Protein AF-A0A534APP3-F1 (afdb_monomer)

Solvent-accessible surface area (backbone atoms only — not comparable to full-atom values): 11699 Å² total; per-residue (Å²): 131,89,78,91,82,82,87,88,81,90,80,75,88,74,62,72,68,62,62,63,62,64,64,62,66,68,76,75,73,78,93,82,80,84,86,89,80,84,83,83,75,83,65,85,67,80,77,70,84,66,93,68,82,85,83,78,95,77,87,88,78,61,92,88,58,87,80,89,87,76,77,94,63,92,71,54,77,68,48,72,72,68,60,94,89,64,89,82,58,95,89,61,78,50,63,42,62,62,50,69,68,60,52,51,51,52,50,52,30,51,49,50,31,53,50,30,49,52,53,31,52,51,29,51,52,50,28,55,49,30,46,54,50,31,54,52,43,61,69,34,40,86,73,66,79,49,56,68,68,59,47,51,53,28,49,51,46,29,54,52,27,49,54,48,32,52,53,30,51,51,46,30,53,53,32,48,54,61,57,73,107

Radius of gyration: 41.34 Å; Cα contacts (8 Å, |Δi|>4): 77; chains: 1; bounding box: 71×77×104 Å

Sequence (181 aa):
MNLGRTPSAILPAPIVLLTAVSLVAIALGACQRGAASAPNQDTGGAMTPSRYATIASGKVDVEGGVVEVAARHPGVVREVLVQEGDTVRKGQILARLEDREALLAAAAARAAVAQARSQLALAEVALRTARREQERLTRLAPSGLVSRQQLDQATDNVTNAEAQLAAQRAAVVTSQAQLAQ

pLDDT: mean 81.9, std 19.58, range [35.19, 98.75]

Secondary structure (DSSP, 8-state):
-----PPP----TTSTTTHHHHTTSSSSS---------------------S-PPP-------TT-------SS---EEEE---TT----TT---EEE--HHHHHHHHHHHHHHHHHHHHHHHHHHHHHHHHHHHHHHHHHGGGT-S-HHHHHHHHHHHHHHHHHHHHHHHHHHHHHHHHT-

Foldseek 3Di:
DDDDDDDDDDDDDPPVVVVVVVVVVVVPPPPDDDDDDDDPPPPPPPPPPPPDDDDDDDDDADDVHDDDDDDPDDAAWPFADDDPPDDDDPPDDGTDGDCVVVVVQLVVLVVQLVVLVVQLVVLVVQLVVLVVLLVVVVVCVVVVPDDPVSNVVSVVSNVVSVVSNVVSVVSSVVSVVSSVD

Structure (mmCIF, N/CA/C/O backbone):
data_AF-A0A534APP3-F1
#
_entry.id   AF-A0A534APP3-F1
#
loop_
_atom_site.group_PDB
_atom_site.id
_atom_site.type_symbol
_atom_site.label_atom_id
_atom_site.label_alt_id
_atom_site.label_comp_id
_atom_site.label_asym_id
_atom_site.label_entity_id
_atom_site.label_seq_id
_atom_site.pdbx_PDB_ins_code
_atom_site.Cartn_x
_atom_site.Cartn_y
_atom_site.Cartn_z
_atom_site.occupancy
_atom_site.B_iso_or_equiv
_atom_site.auth_seq_id
_atom_site.auth_comp_id
_atom_site.auth_asym_id
_atom_site.auth_atom_id
_atom_site.pdbx_PDB_model_num
ATOM 1 N N . MET A 1 1 ? -9.749 27.729 -52.671 1.00 39.53 1 MET A N 1
ATOM 2 C CA . MET A 1 1 ? -10.349 28.951 -52.092 1.00 39.53 1 MET A CA 1
ATOM 3 C C . MET A 1 1 ? -10.266 28.834 -50.579 1.00 39.53 1 MET A C 1
ATOM 5 O O . MET A 1 1 ? -10.674 27.809 -50.060 1.00 39.53 1 MET A O 1
ATOM 9 N N . ASN A 1 2 ? -9.465 29.677 -49.920 1.00 35.19 2 ASN A N 1
ATOM 10 C CA . ASN A 1 2 ? -9.905 30.938 -49.290 1.00 35.19 2 ASN A CA 1
ATOM 11 C C . ASN A 1 2 ? -11.034 30.712 -48.268 1.00 35.19 2 ASN A C 1
ATOM 13 O O . ASN A 1 2 ? -12.034 30.105 -48.612 1.00 35.19 2 ASN A O 1
ATOM 17 N N . LEU A 1 3 ? -11.030 31.247 -47.053 1.00 42.44 3 LEU A N 1
ATOM 18 C CA . LEU A 1 3 ? -10.080 32.037 -46.275 1.00 42.44 3 LEU A CA 1
ATOM 19 C C . LEU A 1 3 ? -10.790 32.233 -44.916 1.00 42.44 3 LEU A C 1
ATOM 21 O O . LEU A 1 3 ? -11.986 32.506 -44.914 1.00 42.44 3 LEU A O 1
ATOM 25 N N . GLY A 1 4 ? -10.066 32.158 -43.799 1.00 37.81 4 GLY A N 1
ATOM 26 C CA . GLY A 1 4 ? -10.347 32.954 -42.596 1.00 37.81 4 GLY A CA 1
ATOM 27 C C . GLY A 1 4 ? -11.522 32.571 -41.682 1.00 37.81 4 GLY A C 1
ATOM 28 O O . GLY A 1 4 ? -12.688 32.659 -42.052 1.00 37.81 4 GLY A O 1
ATOM 29 N N . ARG A 1 5 ? -11.203 32.357 -40.399 1.00 45.81 5 ARG A N 1
ATOM 30 C CA . ARG A 1 5 ? -11.551 33.313 -39.325 1.00 45.81 5 ARG A CA 1
ATOM 31 C C . ARG A 1 5 ? -10.956 32.866 -37.987 1.00 45.81 5 ARG A C 1
ATOM 33 O O . ARG A 1 5 ? -11.484 31.985 -37.320 1.00 45.81 5 ARG A O 1
ATOM 40 N N . THR A 1 6 ? -9.867 33.514 -37.585 1.00 59.03 6 THR A N 1
ATOM 41 C CA . THR A 1 6 ? -9.556 33.731 -36.169 1.00 59.03 6 THR A CA 1
ATOM 42 C C . THR A 1 6 ? -10.431 34.876 -35.640 1.00 59.03 6 THR A C 1
ATOM 44 O O . THR A 1 6 ? -10.772 35.787 -36.403 1.00 59.03 6 THR A O 1
ATOM 47 N N . PRO A 1 7 ? -10.835 34.842 -34.360 1.00 53.34 7 PRO A N 1
ATOM 48 C CA . PRO A 1 7 ? -11.620 35.902 -33.755 1.00 53.34 7 PRO A CA 1
ATOM 49 C C . PRO A 1 7 ? -10.769 37.125 -33.396 1.00 53.34 7 PRO A C 1
ATOM 51 O O . PRO A 1 7 ? -9.610 37.046 -32.993 1.00 53.34 7 PRO A O 1
ATOM 54 N N . SER A 1 8 ? -11.434 38.259 -33.559 1.00 47.56 8 SER A N 1
ATOM 55 C CA . SER A 1 8 ? -11.069 39.635 -33.265 1.00 47.56 8 SER A CA 1
ATOM 56 C C . SER A 1 8 ? -10.772 39.892 -31.786 1.00 47.56 8 SER A C 1
ATOM 58 O O . SER A 1 8 ? -11.641 39.687 -30.940 1.00 47.56 8 SER A O 1
ATOM 60 N N . ALA A 1 9 ? -9.607 40.473 -31.503 1.00 46.12 9 ALA A N 1
ATOM 61 C CA . ALA A 1 9 ? -9.374 41.261 -30.299 1.00 46.12 9 ALA A CA 1
ATOM 62 C C . ALA A 1 9 ? -9.147 42.719 -30.718 1.00 46.12 9 ALA A C 1
ATOM 64 O O . ALA A 1 9 ? -8.177 43.062 -31.391 1.00 46.12 9 ALA A O 1
ATOM 65 N N . ILE A 1 10 ? -10.126 43.542 -30.364 1.00 59.47 10 ILE A N 1
ATOM 66 C CA . ILE A 1 10 ? -10.185 44.990 -30.538 1.00 59.47 10 ILE A CA 1
ATOM 67 C C . ILE A 1 10 ? -9.273 45.621 -29.478 1.00 59.47 10 ILE A 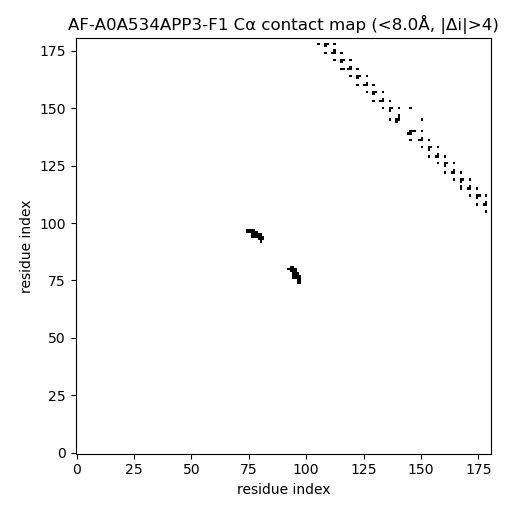C 1
ATOM 69 O O . ILE A 1 10 ? -9.417 45.318 -28.295 1.00 59.47 10 ILE A O 1
ATOM 73 N N . LEU A 1 11 ? -8.362 46.506 -29.888 1.00 55.62 11 LEU A N 1
ATOM 74 C CA . LEU A 1 11 ? -7.573 47.367 -28.998 1.00 55.62 11 LEU A CA 1
ATOM 75 C C . LEU A 1 11 ? -7.690 48.841 -29.449 1.00 55.62 11 LEU A C 1
ATOM 77 O O . LEU A 1 11 ? -7.911 49.098 -30.634 1.00 55.62 11 LEU A O 1
ATOM 81 N N . PRO A 1 12 ? -7.617 49.802 -28.506 1.00 50.00 12 PRO A N 1
ATOM 82 C CA . PRO A 1 12 ? -8.203 51.138 -28.631 1.00 50.00 12 PRO A CA 1
ATOM 83 C C . PRO A 1 12 ? -7.339 52.178 -29.368 1.00 50.00 12 PRO A C 1
ATOM 85 O O . PRO A 1 12 ? -6.122 52.063 -29.504 1.00 50.00 12 PRO A O 1
ATOM 88 N N . ALA A 1 13 ? -8.018 53.251 -29.778 1.00 57.47 13 ALA A N 1
ATOM 89 C CA . ALA A 1 13 ? -7.588 54.298 -30.702 1.00 57.47 13 ALA A CA 1
ATOM 90 C C . ALA A 1 13 ? -6.482 55.312 -30.283 1.00 57.47 13 ALA A C 1
ATOM 92 O O . ALA A 1 13 ? -6.132 56.110 -31.150 1.00 57.47 13 ALA A O 1
ATOM 93 N N . PRO A 1 14 ? -5.868 55.348 -29.073 1.00 53.25 14 PRO A N 1
ATOM 94 C CA . PRO A 1 14 ? -4.817 56.344 -28.806 1.00 53.25 14 PRO A CA 1
ATOM 95 C C . PRO A 1 14 ? -3.370 55.857 -29.039 1.00 53.25 14 PRO A C 1
ATOM 97 O O . PRO A 1 14 ? -2.453 56.671 -29.008 1.00 53.25 14 PRO A O 1
ATOM 100 N N . ILE A 1 15 ? -3.123 54.563 -29.297 1.00 55.78 15 ILE A N 1
ATOM 101 C CA . ILE A 1 15 ? -1.748 54.006 -29.363 1.00 55.78 15 ILE A CA 1
ATOM 102 C C . ILE A 1 15 ? -1.102 54.161 -30.758 1.00 55.78 15 ILE A C 1
ATOM 104 O O . ILE A 1 15 ? 0.121 54.195 -30.880 1.00 55.78 15 ILE A O 1
ATOM 108 N N . VAL A 1 16 ? -1.900 54.353 -31.814 1.00 54.09 16 VAL A N 1
ATOM 109 C CA . VAL A 1 16 ? -1.411 54.516 -33.203 1.00 54.09 16 VAL A CA 1
ATOM 110 C C . VAL A 1 16 ? -0.721 55.873 -33.432 1.00 54.09 16 VAL A C 1
ATOM 112 O O . VAL A 1 16 ? 0.078 56.019 -34.352 1.00 54.09 16 VAL A O 1
ATOM 115 N N . LEU A 1 17 ? -0.963 56.864 -32.569 1.00 50.31 17 LEU A N 1
ATOM 116 C CA . LEU A 1 17 ? -0.401 58.213 -32.710 1.00 50.31 17 LEU A CA 1
ATOM 117 C C . LEU A 1 17 ? 1.000 58.376 -32.088 1.00 50.31 17 LEU A C 1
ATOM 119 O O . LEU A 1 17 ? 1.714 59.311 -32.439 1.00 50.31 17 LEU A O 1
ATOM 123 N N . LEU A 1 18 ? 1.431 57.448 -31.224 1.00 51.72 18 LEU A N 1
ATOM 124 C CA . LEU A 1 18 ? 2.755 57.474 -30.579 1.00 51.72 18 LEU A CA 1
ATOM 125 C C . LEU A 1 18 ? 3.848 56.757 -31.390 1.00 51.72 18 LEU A C 1
ATOM 127 O O . LEU A 1 18 ? 5.029 57.056 -31.225 1.00 51.72 18 LEU A O 1
ATOM 131 N N . THR A 1 19 ? 3.479 55.859 -32.308 1.00 54.88 19 THR A N 1
ATOM 132 C CA . THR A 1 19 ? 4.433 55.127 -33.164 1.00 54.88 19 THR A CA 1
ATOM 133 C C . THR A 1 19 ? 4.847 55.902 -34.418 1.00 54.88 19 THR A C 1
ATOM 135 O O . THR A 1 19 ? 5.875 55.593 -35.013 1.00 54.88 19 THR A O 1
ATOM 138 N N . ALA A 1 20 ? 4.101 56.944 -34.800 1.00 52.00 20 ALA A N 1
ATOM 139 C CA . ALA A 1 20 ? 4.426 57.783 -35.956 1.00 52.00 20 ALA A CA 1
ATOM 140 C C . ALA A 1 20 ? 5.520 58.832 -35.663 1.00 52.00 20 ALA A C 1
ATOM 142 O O . ALA A 1 20 ? 6.230 59.250 -36.575 1.00 52.00 20 ALA A O 1
ATOM 143 N N . VAL A 1 21 ? 5.700 59.238 -34.399 1.00 54.38 21 VAL A N 1
ATOM 144 C CA . VAL A 1 21 ? 6.672 60.282 -34.015 1.00 54.38 21 VAL A CA 1
ATOM 145 C C . VAL A 1 21 ? 8.063 59.703 -33.717 1.00 54.38 21 VAL A C 1
ATOM 147 O O . VAL A 1 21 ? 9.066 60.372 -33.959 1.00 54.38 21 VAL A O 1
ATOM 150 N N . SER A 1 22 ? 8.165 58.440 -33.281 1.00 53.16 22 SER A N 1
ATOM 151 C CA . SER A 1 22 ? 9.471 57.803 -33.036 1.00 53.16 22 SER A CA 1
ATOM 152 C C . SER A 1 22 ? 10.209 57.401 -34.320 1.00 53.16 22 SER A C 1
ATOM 154 O O . SER A 1 22 ? 11.435 57.302 -34.307 1.00 53.16 22 SER A O 1
ATOM 156 N N . LEU A 1 23 ? 9.500 57.232 -35.444 1.00 54.28 23 LEU A N 1
ATOM 157 C CA . LEU A 1 23 ? 10.115 56.826 -36.712 1.00 54.28 23 LEU A CA 1
ATOM 158 C C . LEU A 1 23 ? 10.822 57.977 -37.457 1.00 54.28 23 LEU A C 1
ATOM 160 O O . LEU A 1 23 ? 11.694 57.718 -38.281 1.00 54.28 23 LEU A O 1
ATOM 164 N N . VAL A 1 24 ? 10.488 59.241 -37.166 1.00 54.72 24 VAL A N 1
ATOM 165 C CA . VAL A 1 24 ? 11.029 60.412 -37.890 1.00 54.72 24 VAL A CA 1
ATOM 166 C C . VAL A 1 24 ? 12.317 60.961 -37.252 1.00 54.72 24 VAL A C 1
ATOM 168 O O . VAL A 1 24 ? 13.161 61.516 -37.951 1.00 54.72 24 VAL A O 1
ATOM 171 N N . ALA A 1 25 ? 12.544 60.743 -35.952 1.00 52.25 25 ALA A N 1
ATOM 172 C CA . ALA A 1 25 ? 13.738 61.243 -35.255 1.00 52.25 25 ALA A CA 1
ATOM 173 C C . ALA A 1 25 ? 15.016 60.413 -35.507 1.00 52.25 25 ALA A C 1
ATOM 175 O O . ALA A 1 25 ? 16.123 60.915 -35.322 1.00 52.25 25 ALA A O 1
ATOM 176 N N . ILE A 1 26 ? 14.893 59.162 -35.960 1.00 57.31 26 ILE A N 1
ATOM 177 C CA . ILE A 1 26 ? 16.050 58.277 -36.196 1.00 57.31 26 ILE A CA 1
ATOM 178 C C . ILE A 1 26 ? 16.639 58.479 -37.609 1.00 57.31 26 ILE A C 1
ATOM 180 O O . ILE A 1 26 ? 17.794 58.139 -37.856 1.00 57.31 26 ILE A O 1
ATOM 184 N N . ALA A 1 27 ? 15.901 59.116 -38.525 1.00 54.47 27 ALA A N 1
ATOM 185 C CA . ALA A 1 27 ? 16.314 59.275 -39.921 1.00 54.47 27 ALA A CA 1
ATOM 186 C C . ALA A 1 27 ? 17.364 60.381 -40.177 1.00 54.47 27 ALA A C 1
ATOM 188 O O . ALA A 1 27 ? 17.952 60.400 -41.255 1.00 54.47 27 ALA A O 1
ATOM 189 N N . LEU A 1 28 ? 17.636 61.293 -39.229 1.00 57.16 28 LEU A N 1
ATOM 190 C CA . LEU A 1 28 ? 18.538 62.444 -39.456 1.00 57.16 28 LEU A CA 1
ATOM 191 C C . LEU A 1 28 ? 19.813 62.473 -38.582 1.00 57.16 28 LEU A C 1
ATOM 193 O O . LEU A 1 28 ? 20.629 63.378 -38.732 1.00 57.16 28 LEU A O 1
ATOM 197 N N . GLY A 1 29 ? 20.025 61.501 -37.687 1.00 51.81 29 GLY A N 1
ATOM 198 C CA . GLY A 1 29 ? 21.034 61.606 -36.618 1.00 51.81 29 GLY A CA 1
ATOM 199 C C . GLY A 1 29 ? 22.405 60.949 -36.833 1.00 51.81 29 GLY A C 1
ATOM 200 O O . GLY A 1 29 ? 23.256 61.092 -35.962 1.00 51.81 29 GLY A O 1
ATOM 201 N N . ALA A 1 30 ? 22.659 60.223 -37.927 1.00 45.56 30 ALA A N 1
ATOM 202 C CA . ALA A 1 30 ? 23.862 59.372 -38.028 1.00 45.56 30 ALA A CA 1
ATOM 203 C C . ALA A 1 30 ? 24.867 59.754 -39.134 1.00 45.56 30 ALA A C 1
ATOM 205 O O . ALA A 1 30 ? 25.852 59.048 -39.349 1.00 45.56 30 ALA A O 1
ATOM 206 N N . CYS A 1 31 ? 24.697 60.904 -39.790 1.00 53.59 31 CYS A N 1
ATOM 207 C CA . CYS A 1 31 ? 25.754 61.504 -40.606 1.00 53.59 31 CYS A CA 1
ATOM 208 C C . CYS A 1 31 ? 26.717 62.299 -39.711 1.00 53.59 31 CYS A C 1
ATOM 210 O O . CYS A 1 31 ? 26.522 63.499 -39.558 1.00 53.59 31 CYS A O 1
ATOM 212 N N . GLN A 1 32 ? 27.721 61.636 -39.116 1.00 58.91 32 GLN A N 1
ATOM 213 C CA . GLN A 1 32 ? 29.083 62.151 -38.842 1.00 58.91 32 GLN A CA 1
ATOM 214 C C . GLN A 1 32 ? 29.794 61.320 -37.758 1.00 58.91 32 GLN A C 1
ATOM 216 O O . GLN A 1 32 ? 29.728 61.658 -36.577 1.00 58.91 32 GLN A O 1
ATOM 221 N N . ARG A 1 33 ? 30.554 60.290 -38.165 1.00 49.97 33 ARG A N 1
ATOM 222 C CA . ARG A 1 33 ? 31.930 60.053 -37.672 1.00 49.97 33 ARG A CA 1
ATOM 223 C C . ARG A 1 33 ? 32.599 58.831 -38.316 1.00 49.97 33 ARG A C 1
ATOM 225 O O . ARG A 1 33 ? 32.225 57.702 -38.054 1.00 49.97 33 ARG A O 1
ATOM 232 N N . GLY A 1 34 ? 33.644 59.116 -39.096 1.00 37.50 34 GLY A N 1
ATOM 233 C CA . GLY A 1 34 ? 34.984 58.568 -38.857 1.00 37.50 34 GLY A CA 1
ATOM 234 C C . GLY A 1 34 ? 35.296 57.123 -39.262 1.00 37.50 34 GLY A C 1
ATOM 235 O O . GLY A 1 34 ? 35.167 56.222 -38.451 1.00 37.50 34 GLY A O 1
ATOM 236 N N . ALA A 1 35 ? 35.872 57.000 -40.462 1.00 44.88 35 ALA A N 1
ATOM 237 C CA . ALA A 1 35 ? 37.071 56.228 -40.824 1.00 44.88 35 ALA A CA 1
ATOM 238 C C . ALA A 1 35 ? 37.162 54.692 -40.607 1.00 44.88 35 ALA A C 1
ATOM 240 O O . ALA A 1 35 ? 37.299 54.192 -39.498 1.00 44.88 35 ALA A O 1
ATOM 241 N N . ALA A 1 36 ? 37.347 54.031 -41.762 1.00 49.06 36 ALA A N 1
ATOM 242 C CA . ALA A 1 36 ? 38.201 52.868 -42.040 1.00 49.06 36 ALA A CA 1
ATOM 243 C C . ALA A 1 36 ? 37.726 51.455 -41.644 1.00 49.06 36 ALA A C 1
ATOM 245 O O . ALA A 1 36 ? 38.104 50.907 -40.614 1.00 49.06 36 ALA A O 1
ATOM 246 N N . SER A 1 37 ? 37.068 50.778 -42.591 1.00 48.91 37 SER A N 1
ATOM 247 C CA . SER A 1 37 ? 37.514 49.463 -43.099 1.00 48.91 37 SER A CA 1
ATOM 248 C C . SER A 1 37 ? 36.859 49.200 -44.460 1.00 48.91 37 SER A C 1
ATOM 250 O O . SER A 1 37 ? 35.658 49.392 -44.630 1.00 48.91 37 SER A O 1
ATOM 252 N N . ALA A 1 38 ? 37.666 48.834 -45.453 1.00 52.12 38 ALA A N 1
ATOM 253 C CA . ALA A 1 38 ? 37.229 48.574 -46.820 1.00 52.12 38 ALA A CA 1
ATOM 254 C C . ALA A 1 38 ? 36.294 47.348 -46.901 1.00 52.12 38 ALA A C 1
ATOM 256 O O . ALA A 1 38 ? 36.576 46.341 -46.248 1.00 52.12 38 ALA A O 1
ATOM 257 N N . PRO A 1 39 ? 35.236 47.369 -47.732 1.00 47.31 39 PRO A N 1
ATOM 258 C CA . PRO A 1 39 ? 34.537 46.153 -48.111 1.00 47.31 39 PRO A CA 1
ATOM 259 C C . PRO A 1 39 ? 35.369 45.444 -49.185 1.00 47.31 39 PRO A C 1
ATOM 261 O O . PRO A 1 39 ? 35.538 45.965 -50.289 1.00 47.31 39 PRO A O 1
ATOM 264 N N . ASN A 1 40 ? 35.914 44.270 -48.858 1.00 59.34 40 ASN A N 1
ATOM 265 C CA . ASN A 1 40 ? 36.488 43.392 -49.869 1.00 59.34 40 ASN A CA 1
ATOM 266 C C . ASN A 1 40 ? 35.330 42.909 -50.744 1.00 59.34 40 ASN A C 1
ATOM 268 O O . ASN A 1 40 ? 34.467 42.158 -50.292 1.00 59.34 40 ASN A O 1
ATOM 272 N N . GLN A 1 41 ? 35.256 43.435 -51.961 1.00 54.91 41 GLN A N 1
ATOM 273 C CA . GLN A 1 41 ? 34.317 42.939 -52.945 1.00 54.91 41 GLN A CA 1
ATOM 274 C C . GLN A 1 41 ? 34.853 41.601 -53.435 1.00 54.91 41 GLN A C 1
ATOM 276 O O . GLN A 1 41 ? 35.773 41.573 -54.255 1.00 54.91 41 GLN A O 1
ATOM 281 N N . ASP A 1 42 ? 34.253 40.515 -52.944 1.00 50.34 42 ASP A N 1
ATOM 282 C CA . ASP A 1 42 ? 34.288 39.209 -53.597 1.00 50.34 42 ASP A CA 1
ATOM 283 C C . ASP A 1 42 ? 33.604 39.370 -54.955 1.00 50.34 42 ASP A C 1
ATOM 285 O O . ASP A 1 42 ? 32.419 39.116 -55.174 1.00 50.34 42 ASP A O 1
ATOM 289 N N . THR A 1 43 ? 34.390 39.911 -55.875 1.00 50.06 43 THR A N 1
ATOM 290 C CA . THR A 1 43 ? 34.131 39.909 -57.294 1.00 50.06 43 THR A CA 1
ATOM 291 C C . THR A 1 43 ? 34.021 38.443 -57.653 1.00 50.06 43 THR A C 1
ATOM 293 O O . THR A 1 43 ? 34.967 37.683 -57.451 1.00 50.06 43 THR A O 1
ATOM 296 N N . GLY A 1 44 ? 32.844 38.039 -58.134 1.00 54.81 44 GLY A N 1
ATOM 297 C CA . GLY A 1 44 ? 32.638 36.743 -58.757 1.00 54.81 44 GLY A CA 1
ATOM 298 C C . GLY A 1 44 ? 33.625 36.601 -59.907 1.00 54.81 44 GLY A C 1
ATOM 299 O O . GLY A 1 44 ? 33.348 37.007 -61.034 1.00 54.81 44 GLY A O 1
ATOM 300 N N . GLY A 1 45 ? 34.809 36.082 -59.590 1.00 46.88 45 GLY A N 1
ATOM 301 C CA . GLY A 1 45 ? 35.813 35.710 -60.556 1.00 46.88 45 GLY A CA 1
ATOM 302 C C . GLY A 1 45 ? 35.188 34.645 -61.431 1.00 46.88 45 GLY A C 1
ATOM 303 O O . GLY A 1 45 ? 34.774 33.594 -60.942 1.00 46.88 45 GLY A O 1
ATOM 304 N N . ALA A 1 46 ? 35.084 34.942 -62.723 1.00 50.94 46 ALA A N 1
ATOM 305 C CA . ALA A 1 46 ? 34.788 33.940 -63.723 1.00 50.94 46 ALA A CA 1
ATOM 306 C C . ALA A 1 46 ? 35.752 32.767 -63.499 1.00 50.94 46 ALA A C 1
ATOM 308 O O . ALA A 1 46 ? 36.966 32.907 -63.656 1.00 50.94 46 ALA A O 1
ATOM 309 N N . MET A 1 47 ? 35.207 31.634 -63.058 1.00 56.53 47 MET A N 1
ATOM 310 C CA . MET A 1 47 ? 35.964 30.416 -62.821 1.00 56.53 47 MET A CA 1
ATOM 311 C C . MET A 1 47 ? 36.420 29.897 -64.184 1.00 56.53 47 MET A C 1
ATOM 313 O O . MET A 1 47 ? 35.685 29.187 -64.868 1.00 56.53 47 MET A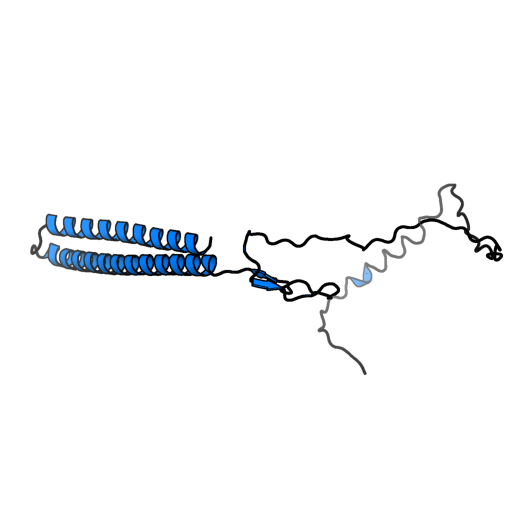 O 1
ATOM 317 N N . THR A 1 48 ? 37.621 30.282 -64.612 1.00 62.94 48 THR A N 1
ATOM 318 C CA . THR A 1 48 ? 38.306 29.625 -65.725 1.00 62.94 48 THR A CA 1
ATOM 319 C C . THR A 1 48 ? 38.371 28.140 -65.369 1.00 62.94 48 THR A C 1
ATOM 321 O O . THR A 1 48 ? 38.924 27.828 -64.310 1.00 62.94 48 THR 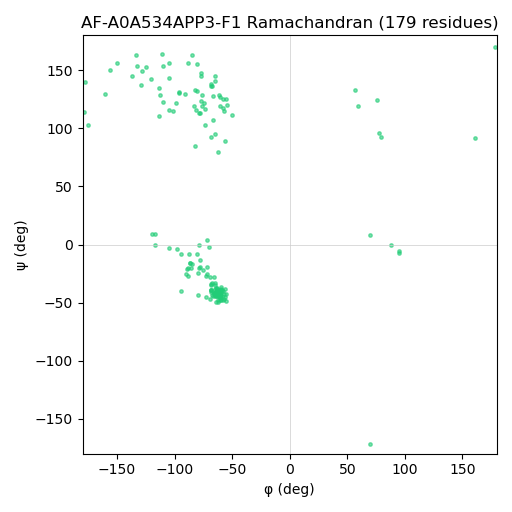A O 1
ATOM 324 N N . PRO A 1 49 ? 37.797 27.214 -66.162 1.00 63.19 49 PRO A N 1
ATOM 325 C CA . PRO A 1 49 ? 37.822 25.800 -65.819 1.00 63.19 49 PRO A CA 1
ATOM 326 C C . PRO A 1 49 ? 39.275 25.316 -65.856 1.00 63.19 49 PRO A C 1
ATOM 328 O O . PRO A 1 49 ? 39.836 25.010 -66.909 1.00 63.19 49 PRO A O 1
ATOM 331 N N . SER A 1 50 ? 39.906 25.316 -64.683 1.00 64.88 50 SER A N 1
ATOM 332 C CA . SER A 1 50 ? 41.218 24.736 -64.447 1.00 64.88 50 SER A CA 1
ATOM 333 C C . SER A 1 50 ? 41.149 23.261 -64.824 1.00 64.88 50 SER A C 1
ATOM 335 O O . SER A 1 50 ? 40.317 22.518 -64.308 1.00 64.88 50 SER A O 1
ATOM 337 N N . ARG A 1 51 ? 42.049 22.821 -65.710 1.00 64.12 51 ARG A N 1
ATOM 338 C CA . ARG A 1 51 ? 42.210 21.401 -66.067 1.00 64.12 51 ARG A CA 1
ATOM 339 C C . ARG A 1 51 ? 42.861 20.566 -64.956 1.00 64.12 51 ARG A C 1
ATOM 341 O O . ARG A 1 51 ? 43.115 19.384 -65.160 1.00 64.12 51 ARG A O 1
ATOM 348 N N . TYR A 1 52 ? 43.120 21.167 -63.795 1.00 68.31 52 TYR A N 1
ATOM 349 C CA . TYR A 1 52 ? 43.648 20.503 -62.612 1.00 68.31 52 TYR A CA 1
ATOM 350 C C . TYR A 1 52 ? 42.530 20.327 -61.583 1.00 68.31 52 TYR A C 1
ATOM 352 O O . TYR A 1 52 ? 41.994 21.309 -61.068 1.00 68.31 52 TYR A O 1
ATOM 360 N N . ALA A 1 53 ? 42.185 19.069 -61.298 1.00 74.88 53 ALA A N 1
ATOM 361 C CA . ALA A 1 53 ? 41.288 18.700 -60.213 1.00 74.88 53 ALA A CA 1
ATOM 362 C C . ALA A 1 53 ? 42.076 18.678 -58.896 1.00 74.88 53 ALA A C 1
ATOM 364 O O . ALA A 1 53 ? 42.999 17.881 -58.731 1.00 74.88 53 ALA A O 1
ATOM 365 N N . THR A 1 54 ? 41.724 19.559 -57.962 1.00 76.25 54 THR A N 1
ATOM 366 C CA . THR A 1 54 ? 42.263 19.530 -56.599 1.00 76.25 54 THR A CA 1
ATOM 367 C C . THR A 1 54 ? 41.624 18.366 -55.851 1.00 76.25 54 THR A C 1
ATOM 369 O O . THR A 1 54 ? 40.410 18.345 -55.656 1.00 76.25 54 THR A O 1
ATOM 372 N N . ILE A 1 55 ? 42.431 17.386 -55.448 1.00 81.81 55 ILE A N 1
ATOM 373 C CA . ILE A 1 55 ? 41.968 16.210 -54.707 1.00 81.81 55 ILE A CA 1
ATOM 374 C C . ILE A 1 55 ? 42.245 16.456 -53.224 1.00 81.81 55 ILE A C 1
ATOM 376 O O . ILE A 1 55 ? 43.391 16.674 -52.837 1.00 81.81 55 ILE A O 1
ATOM 380 N N . ALA A 1 56 ? 41.200 16.425 -52.401 1.00 84.19 56 ALA A N 1
ATOM 381 C CA . ALA A 1 56 ? 41.300 16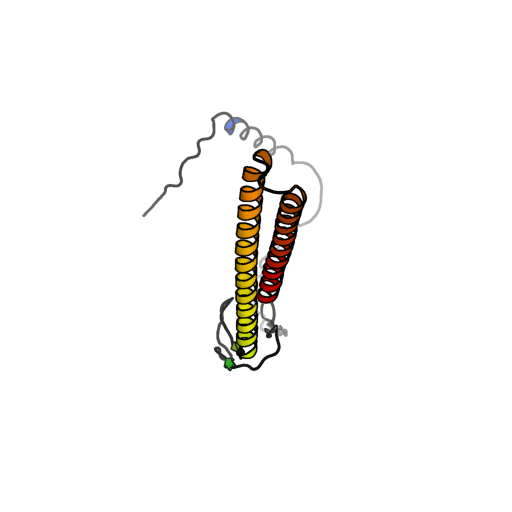.530 -50.950 1.00 84.19 56 ALA A CA 1
ATOM 382 C C . ALA A 1 56 ? 40.513 15.387 -50.299 1.00 84.19 56 ALA A C 1
ATOM 384 O O . ALA A 1 56 ? 39.403 15.068 -50.725 1.00 84.19 56 ALA A O 1
ATOM 385 N N . SER A 1 57 ? 41.082 14.764 -49.267 1.00 85.25 57 SER A N 1
ATOM 386 C CA . SER A 1 57 ? 40.387 13.738 -48.490 1.00 85.25 57 SER A CA 1
ATOM 387 C C . SER A 1 57 ? 39.429 14.397 -47.498 1.00 85.25 57 SER A C 1
ATOM 389 O O . SER A 1 57 ? 39.871 15.052 -46.554 1.00 85.25 57 SER A O 1
ATOM 391 N N . GLY A 1 58 ? 38.127 14.213 -47.696 1.00 86.19 58 GLY A N 1
ATOM 392 C CA . GLY A 1 58 ? 37.095 14.551 -46.717 1.00 86.19 58 GLY A CA 1
ATOM 393 C C . GLY A 1 58 ? 36.561 13.289 -46.043 1.00 86.19 58 GLY A C 1
ATOM 394 O O . GLY A 1 58 ? 36.417 12.257 -46.698 1.00 86.19 58 GLY A O 1
ATOM 395 N N . LYS A 1 59 ? 36.256 13.363 -44.745 1.00 88.81 59 LYS A N 1
ATOM 396 C CA . LYS A 1 59 ? 35.505 12.316 -44.042 1.00 88.81 59 LYS A CA 1
ATOM 397 C C . LYS A 1 59 ? 34.033 12.721 -44.003 1.00 88.81 59 LYS A C 1
ATOM 399 O O . LYS A 1 59 ? 33.724 13.845 -43.621 1.00 88.81 59 LYS A O 1
ATOM 404 N N . VAL A 1 60 ? 33.149 11.807 -44.386 1.00 86.19 60 VAL A N 1
ATOM 405 C CA . VAL A 1 60 ? 31.701 11.953 -44.199 1.00 86.19 60 VAL A CA 1
ATOM 406 C C . VAL A 1 60 ? 31.330 11.227 -42.912 1.00 86.19 60 VAL A C 1
ATOM 408 O O . VAL A 1 60 ? 31.755 10.091 -42.705 1.00 86.19 60 VAL A O 1
ATOM 411 N N . ASP A 1 61 ? 30.577 11.891 -42.043 1.00 87.12 61 ASP A N 1
ATOM 412 C CA . ASP A 1 61 ? 30.067 11.323 -40.797 1.00 87.12 61 ASP A CA 1
ATOM 413 C C . ASP A 1 61 ? 28.583 11.673 -40.649 1.00 87.12 61 ASP A C 1
ATOM 415 O O . ASP A 1 61 ? 28.071 12.553 -41.349 1.00 87.12 61 ASP A O 1
ATOM 419 N N . VAL A 1 62 ? 27.883 10.966 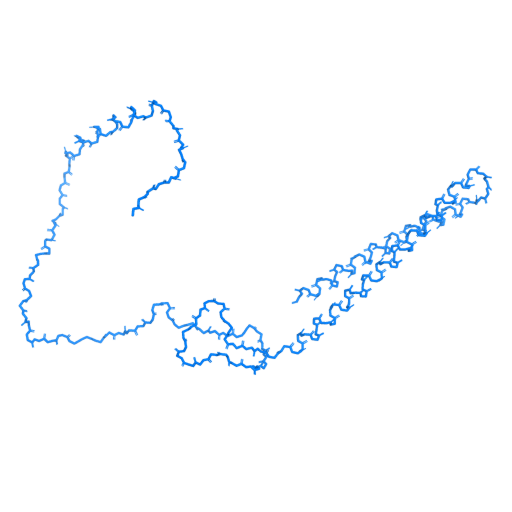-39.769 1.00 87.06 62 VAL A N 1
ATOM 420 C CA . VAL A 1 62 ? 26.454 11.200 -39.540 1.00 87.06 62 VAL A CA 1
ATOM 421 C C . VAL A 1 62 ? 26.288 12.402 -38.612 1.00 87.06 62 VAL A C 1
ATOM 423 O O . VAL A 1 62 ? 26.927 12.474 -37.562 1.00 87.06 62 VAL A O 1
ATOM 426 N N . GLU A 1 63 ? 25.409 13.339 -38.969 1.00 82.38 63 GLU A N 1
ATOM 427 C CA . GLU A 1 63 ? 25.010 14.428 -38.070 1.00 82.38 63 GLU A CA 1
ATOM 428 C C . GLU A 1 63 ? 24.434 13.838 -36.771 1.00 82.38 63 GLU A C 1
ATOM 430 O O . GLU A 1 63 ? 23.412 13.153 -36.784 1.00 82.38 63 GLU A O 1
ATOM 435 N N . GLY A 1 64 ? 25.116 14.073 -35.646 1.00 81.81 64 GLY A N 1
ATOM 436 C CA . GLY A 1 64 ? 24.766 13.502 -34.339 1.00 81.81 64 GLY A CA 1
ATOM 437 C C . GLY A 1 64 ? 25.498 12.206 -33.963 1.00 81.81 64 GLY A C 1
ATOM 438 O O . GLY A 1 64 ? 25.379 11.771 -32.819 1.00 81.81 64 GLY A O 1
ATOM 439 N N . GLY A 1 65 ? 26.301 11.634 -34.865 1.00 84.94 65 GLY A N 1
ATOM 440 C CA . GLY A 1 65 ? 27.129 10.454 -34.608 1.00 84.94 65 GLY A CA 1
ATOM 441 C C . GLY A 1 65 ? 26.346 9.148 -34.419 1.00 84.94 65 GLY A C 1
ATOM 442 O O . GLY A 1 65 ? 25.138 9.067 -34.643 1.00 84.94 65 GLY A O 1
ATOM 443 N N . VAL A 1 66 ? 27.062 8.098 -34.013 1.00 85.88 66 VAL A N 1
ATOM 444 C CA . VAL A 1 66 ? 26.491 6.778 -33.706 1.00 85.88 66 VAL A CA 1
ATOM 445 C C . VAL A 1 66 ? 26.130 6.718 -32.222 1.00 85.88 66 VAL A C 1
ATOM 447 O O . VAL A 1 66 ? 26.959 7.031 -31.370 1.00 85.88 66 VAL A O 1
ATOM 450 N N . VAL A 1 67 ? 24.903 6.296 -31.910 1.00 87.88 67 VAL A N 1
ATOM 451 C CA . VAL A 1 67 ? 24.433 6.099 -30.531 1.00 87.88 67 VAL A CA 1
ATOM 452 C C . VAL A 1 67 ? 24.266 4.610 -30.264 1.00 87.88 67 VAL A C 1
ATOM 454 O O . VAL A 1 67 ? 23.491 3.936 -30.942 1.00 87.88 67 VAL A O 1
ATOM 457 N N . GLU A 1 68 ? 24.958 4.105 -29.248 1.00 87.94 68 GLU A N 1
ATOM 458 C CA . GLU A 1 68 ? 24.782 2.732 -28.781 1.00 87.94 68 GLU A CA 1
ATOM 459 C C . GLU A 1 68 ? 23.506 2.614 -27.940 1.00 87.94 68 GLU A C 1
ATOM 461 O O . GLU A 1 68 ? 23.318 3.315 -26.942 1.00 87.94 68 GLU A O 1
ATOM 466 N N . VAL A 1 69 ? 22.607 1.718 -28.349 1.00 89.62 69 VAL A N 1
ATOM 467 C CA . VAL A 1 69 ? 21.370 1.421 -27.622 1.00 89.62 69 VAL A CA 1
ATOM 468 C C . VAL A 1 69 ? 21.559 0.118 -26.857 1.00 89.62 69 VAL A C 1
ATOM 470 O O . VAL A 1 69 ? 21.695 -0.943 -27.459 1.00 89.62 69 VAL A O 1
ATOM 473 N N . ALA A 1 70 ? 21.535 0.194 -25.527 1.00 88.25 70 ALA A N 1
ATOM 474 C CA . ALA A 1 70 ? 21.715 -0.955 -24.645 1.00 88.25 70 ALA A CA 1
ATOM 475 C C . ALA A 1 70 ? 20.545 -1.118 -23.665 1.00 88.25 70 ALA A C 1
ATOM 477 O O . ALA A 1 70 ? 19.872 -0.153 -23.286 1.00 88.25 70 ALA A O 1
ATOM 478 N N . ALA A 1 71 ? 20.313 -2.357 -23.229 1.00 89.56 71 ALA A N 1
ATOM 479 C CA . ALA A 1 71 ? 19.359 -2.646 -22.168 1.00 89.56 71 ALA A CA 1
ATOM 480 C C . ALA A 1 71 ? 19.864 -2.093 -20.825 1.00 89.56 71 ALA A C 1
ATOM 482 O O . ALA A 1 71 ? 21.035 -2.230 -20.480 1.00 89.56 71 ALA A O 1
ATOM 483 N N . ARG A 1 72 ? 18.962 -1.490 -20.042 1.00 86.69 72 ARG A N 1
ATOM 484 C CA . ARG A 1 72 ? 19.287 -0.954 -18.708 1.00 86.69 72 ARG A CA 1
ATOM 485 C C . ARG A 1 72 ? 19.497 -2.053 -17.659 1.00 86.69 72 ARG A C 1
ATOM 487 O O . ARG A 1 72 ? 20.211 -1.829 -16.689 1.00 86.69 72 ARG A O 1
ATOM 494 N N . HIS A 1 73 ? 18.865 -3.208 -17.850 1.00 84.94 73 HIS A N 1
ATOM 495 C CA . HIS A 1 73 ? 18.943 -4.353 -16.947 1.00 84.94 73 HIS A CA 1
ATOM 496 C C . HIS A 1 73 ? 19.497 -5.560 -17.707 1.00 84.94 73 HIS A C 1
ATOM 498 O O . HIS A 1 73 ? 19.144 -5.739 -18.878 1.00 84.94 73 HIS A O 1
ATOM 504 N N . PRO A 1 74 ? 20.338 -6.388 -17.066 1.00 83.25 74 PRO A N 1
ATOM 505 C CA . PRO A 1 74 ? 20.770 -7.646 -17.653 1.00 83.25 74 PRO A CA 1
ATOM 506 C C . PRO A 1 74 ? 19.572 -8.591 -17.798 1.00 83.25 74 PRO A C 1
ATOM 508 O O . PRO A 1 74 ? 18.676 -8.609 -16.955 1.00 83.25 74 PRO A O 1
ATOM 511 N N . GLY A 1 75 ? 19.560 -9.388 -18.861 1.00 87.00 75 GLY A N 1
ATOM 512 C CA . GLY A 1 75 ? 18.521 -10.383 -19.091 1.00 87.00 75 GLY A CA 1
ATOM 513 C C . GLY A 1 75 ? 18.730 -11.127 -20.402 1.00 87.00 75 GLY A C 1
ATOM 514 O O . GLY A 1 75 ? 19.581 -10.761 -21.215 1.00 87.00 75 GLY A O 1
ATOM 515 N N . VAL A 1 76 ? 17.952 -12.186 -20.598 1.00 89.75 76 VAL A N 1
ATOM 516 C CA . VAL A 1 76 ? 17.976 -12.980 -21.829 1.00 89.75 76 VAL A CA 1
ATOM 517 C C . VAL A 1 76 ? 17.115 -12.286 -22.880 1.00 89.75 76 VAL A C 1
ATOM 519 O O . VAL A 1 76 ? 15.998 -11.865 -22.587 1.00 89.75 76 VAL A O 1
ATOM 522 N N . VAL A 1 77 ? 17.613 -12.149 -24.109 1.00 92.06 77 VAL A N 1
ATOM 523 C CA . VAL A 1 77 ? 16.808 -11.629 -25.224 1.00 92.06 77 VAL A CA 1
ATOM 524 C C . VAL A 1 77 ? 15.858 -12.729 -25.690 1.00 92.06 77 VAL A C 1
ATOM 526 O O . VAL A 1 77 ? 16.300 -13.787 -26.130 1.00 92.06 77 VAL A O 1
ATOM 529 N N . ARG A 1 78 ? 14.551 -12.474 -25.603 1.00 93.31 78 ARG A N 1
ATOM 530 C CA . ARG A 1 78 ? 13.506 -13.392 -26.067 1.00 93.31 78 ARG A CA 1
ATOM 531 C C . ARG A 1 78 ? 13.317 -13.305 -27.576 1.00 93.31 78 ARG A C 1
ATOM 533 O O . ARG A 1 78 ? 13.154 -14.326 -28.233 1.00 93.31 78 ARG A O 1
ATOM 540 N N . GLU A 1 79 ? 13.298 -12.089 -28.110 1.00 93.06 79 GLU A N 1
ATOM 541 C CA . GLU A 1 79 ? 13.122 -11.840 -29.541 1.00 93.06 79 GLU A CA 1
ATOM 542 C C . GLU A 1 79 ? 13.708 -10.487 -29.954 1.00 93.06 79 GLU A C 1
ATOM 544 O O . GLU A 1 79 ? 13.715 -9.530 -29.174 1.00 93.06 79 GLU A O 1
ATOM 549 N N . VAL A 1 80 ? 14.162 -10.408 -31.204 1.00 94.19 80 VAL A N 1
ATOM 550 C CA . VAL A 1 80 ? 14.602 -9.176 -31.870 1.00 94.19 80 VAL A CA 1
ATOM 551 C C . VAL A 1 80 ? 13.606 -8.876 -32.989 1.00 94.19 80 VAL A C 1
ATOM 553 O O . VAL A 1 80 ? 13.272 -9.760 -33.773 1.00 94.19 80 VAL A O 1
ATOM 556 N N . LEU A 1 81 ? 13.08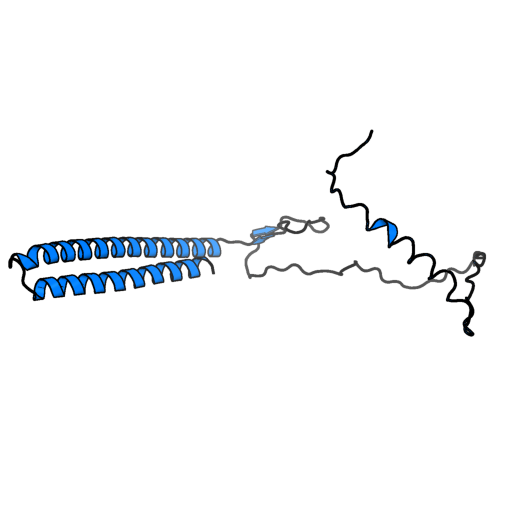7 -7.649 -33.023 1.00 93.88 81 LEU A N 1
ATOM 557 C CA . LEU A 1 81 ? 11.951 -7.240 -33.862 1.00 93.88 81 LEU A CA 1
ATOM 558 C C . LEU A 1 81 ? 12.362 -6.405 -35.083 1.00 93.88 81 LEU A C 1
ATOM 560 O O . LEU A 1 81 ? 11.502 -6.018 -35.870 1.00 93.88 81 LEU A O 1
ATOM 564 N N . VAL A 1 82 ? 13.651 -6.098 -35.219 1.00 94.75 82 VAL A N 1
ATOM 565 C CA . VAL A 1 82 ? 14.218 -5.269 -36.290 1.00 94.75 82 VAL A CA 1
ATOM 566 C C . VAL A 1 82 ? 15.449 -5.945 -36.882 1.00 94.75 82 VAL A C 1
ATOM 568 O O . VAL A 1 82 ? 16.122 -6.719 -36.198 1.00 94.75 82 VAL A O 1
ATOM 571 N N . GLN A 1 83 ? 15.742 -5.649 -38.143 1.00 93.94 83 GLN A N 1
ATOM 572 C CA . GLN A 1 83 ? 16.919 -6.138 -38.851 1.00 93.94 83 GLN A CA 1
ATOM 573 C C . GLN A 1 83 ? 17.913 -5.006 -39.124 1.00 93.94 83 GLN A C 1
ATOM 575 O O . GLN A 1 83 ? 17.603 -3.816 -39.019 1.00 93.94 83 GLN A O 1
ATOM 580 N N . GLU A 1 84 ? 19.145 -5.382 -39.454 1.00 91.06 84 GLU A N 1
ATOM 581 C CA . GLU A 1 84 ? 20.183 -4.428 -39.833 1.00 91.06 84 GLU A CA 1
ATOM 582 C C . GLU A 1 84 ? 19.764 -3.653 -41.093 1.00 91.06 84 GLU A C 1
ATOM 584 O O . GLU A 1 84 ? 19.386 -4.243 -42.103 1.00 91.06 84 GLU A O 1
ATOM 589 N N . GLY A 1 85 ? 19.831 -2.319 -41.029 1.00 91.88 85 GLY A N 1
ATOM 590 C CA . GLY A 1 85 ? 19.409 -1.424 -42.114 1.00 91.88 85 GLY A CA 1
ATOM 591 C C . GLY A 1 85 ? 17.972 -0.900 -42.001 1.00 91.88 85 GLY A C 1
ATOM 592 O O . GLY A 1 85 ? 17.606 0.011 -42.748 1.00 91.88 85 GLY A O 1
ATOM 593 N N . ASP A 1 86 ? 17.175 -1.397 -41.050 1.00 93.62 86 ASP A N 1
ATOM 594 C CA . ASP A 1 86 ? 15.811 -0.910 -40.841 1.00 93.62 86 ASP A CA 1
ATOM 595 C C . ASP A 1 86 ? 15.784 0.525 -40.292 1.00 93.62 86 ASP A C 1
ATOM 597 O O . ASP A 1 86 ? 16.498 0.891 -39.356 1.00 93.62 86 ASP A O 1
ATOM 601 N N . THR A 1 87 ? 14.889 1.353 -40.838 1.00 93.12 87 THR A N 1
ATOM 602 C CA . THR A 1 87 ? 14.627 2.695 -40.299 1.00 93.12 87 THR A CA 1
ATOM 603 C C . THR A 1 87 ? 13.633 2.609 -39.144 1.00 93.12 87 THR A C 1
ATOM 605 O O . THR A 1 87 ? 12.479 2.221 -39.337 1.00 93.12 87 THR A O 1
ATOM 608 N N . VAL A 1 88 ? 14.051 3.030 -37.950 1.00 94.12 88 VAL A N 1
ATOM 609 C CA . VAL A 1 88 ? 13.232 2.968 -36.729 1.00 94.12 88 VAL A CA 1
ATOM 610 C C . VAL A 1 88 ? 12.800 4.350 -36.248 1.00 94.12 88 VAL A C 1
ATOM 612 O O . VAL A 1 88 ? 13.452 5.362 -36.506 1.00 94.12 88 VAL A O 1
ATOM 615 N N . ARG A 1 89 ? 11.676 4.410 -35.528 1.00 94.31 89 ARG A N 1
ATOM 616 C CA . ARG A 1 89 ? 11.158 5.650 -34.924 1.00 94.31 89 ARG A CA 1
ATOM 617 C C . ARG A 1 89 ? 11.387 5.673 -33.416 1.00 94.31 89 ARG A C 1
ATOM 619 O O . ARG A 1 89 ? 11.458 4.634 -32.763 1.00 94.31 89 ARG A O 1
ATOM 626 N N . LYS A 1 90 ? 11.430 6.874 -32.831 1.00 92.56 90 LYS A N 1
ATOM 627 C CA . LYS A 1 90 ? 11.523 7.046 -31.373 1.00 92.56 90 LYS A CA 1
ATOM 628 C C . LYS A 1 90 ? 10.375 6.307 -30.671 1.00 92.56 90 LYS A C 1
ATOM 630 O O . LYS A 1 90 ? 9.210 6.563 -30.963 1.00 92.56 90 LYS A O 1
ATOM 635 N N . GLY A 1 91 ? 10.721 5.429 -29.729 1.00 92.81 91 GLY A N 1
ATOM 636 C CA . GLY A 1 91 ? 9.766 4.621 -28.959 1.00 92.81 91 GLY A CA 1
ATOM 637 C C . GLY A 1 91 ? 9.376 3.287 -29.605 1.00 92.81 91 GLY A C 1
ATOM 638 O O . GLY A 1 91 ? 8.604 2.541 -29.010 1.00 92.81 91 GLY A O 1
ATOM 639 N N . GLN A 1 92 ? 9.902 2.962 -30.789 1.00 94.56 92 GLN A N 1
ATOM 640 C CA . GLN A 1 92 ? 9.714 1.649 -31.398 1.00 94.56 92 GLN A CA 1
ATOM 641 C C . GLN A 1 92 ? 10.444 0.569 -30.591 1.00 94.56 92 GLN A C 1
ATOM 643 O O . GLN A 1 92 ? 11.590 0.748 -30.180 1.00 94.56 92 GLN A O 1
ATOM 648 N N . ILE A 1 93 ? 9.774 -0.563 -30.373 1.00 93.75 93 ILE A N 1
ATOM 649 C CA . ILE A 1 93 ? 10.364 -1.714 -29.686 1.00 93.75 93 ILE A CA 1
ATOM 650 C C . ILE A 1 93 ? 11.343 -2.392 -30.647 1.00 93.75 93 ILE A C 1
ATOM 652 O O . ILE A 1 93 ? 10.944 -2.818 -31.728 1.00 93.75 93 ILE A O 1
ATOM 656 N N . LEU A 1 94 ? 12.609 -2.491 -30.240 1.00 93.19 94 LEU A N 1
ATOM 657 C CA . LEU A 1 94 ? 13.676 -3.100 -31.042 1.00 93.19 94 LEU A CA 1
ATOM 658 C C . LEU A 1 94 ? 13.879 -4.581 -30.698 1.00 93.19 94 LEU A C 1
ATOM 660 O O . LEU A 1 94 ? 14.057 -5.412 -31.580 1.00 93.19 94 LEU A O 1
ATOM 664 N N . ALA A 1 95 ? 13.814 -4.920 -29.411 1.00 92.00 95 ALA A N 1
ATOM 665 C CA . ALA A 1 95 ? 13.932 -6.280 -28.902 1.00 92.00 95 ALA A CA 1
ATOM 666 C C . ALA A 1 95 ? 13.109 -6.426 -27.617 1.00 92.00 95 ALA A C 1
ATOM 668 O O . ALA A 1 95 ? 12.850 -5.437 -26.923 1.00 92.00 95 ALA A O 1
ATOM 669 N N . ARG A 1 96 ? 12.704 -7.655 -27.290 1.00 91.75 96 ARG A N 1
ATOM 670 C CA . ARG A 1 96 ? 12.077 -7.988 -26.006 1.00 91.75 96 ARG A CA 1
ATOM 671 C C . ARG A 1 96 ? 12.991 -8.900 -25.208 1.00 91.75 96 ARG A C 1
ATOM 673 O O . ARG A 1 96 ? 13.529 -9.869 -25.740 1.00 91.75 96 ARG A O 1
ATOM 680 N N . LEU A 1 97 ? 13.138 -8.590 -23.928 1.00 91.81 97 LEU A N 1
ATOM 681 C CA . LEU A 1 97 ? 13.826 -9.449 -22.974 1.00 91.81 97 LEU A CA 1
ATOM 682 C C . LEU A 1 97 ? 12.827 -10.442 -22.370 1.00 91.81 97 LEU A C 1
ATOM 684 O O . LEU A 1 97 ? 11.619 -10.199 -22.363 1.00 91.81 97 LEU A O 1
ATOM 688 N N . GLU A 1 98 ? 13.332 -11.564 -21.877 1.00 92.12 98 GLU A N 1
ATOM 689 C CA . GLU A 1 98 ? 12.566 -12.479 -21.046 1.00 92.12 98 GLU A CA 1
ATOM 690 C C . GLU A 1 98 ? 12.232 -11.808 -19.707 1.00 92.12 98 GLU A C 1
ATOM 692 O O . GLU A 1 98 ? 13.103 -11.282 -19.019 1.00 92.12 98 GLU A O 1
ATOM 697 N N . ASP A 1 99 ? 10.950 -11.812 -19.348 1.00 89.31 99 ASP A N 1
ATOM 698 C CA . ASP A 1 99 ? 10.391 -11.059 -18.224 1.00 89.31 99 ASP A CA 1
ATOM 699 C C . ASP A 1 99 ? 9.742 -11.960 -17.165 1.00 89.31 99 ASP A C 1
ATOM 701 O O . ASP A 1 99 ? 9.106 -11.467 -16.235 1.00 89.31 99 ASP A O 1
ATOM 705 N N . ARG A 1 100 ? 9.911 -13.286 -17.261 1.00 90.50 100 ARG A N 1
ATOM 706 C CA . ARG A 1 100 ? 9.243 -14.249 -16.373 1.00 90.50 100 ARG A CA 1
ATOM 707 C C . ARG A 1 100 ? 9.536 -13.991 -14.896 1.00 90.50 100 ARG A C 1
ATOM 709 O O . ARG A 1 100 ? 8.608 -13.983 -14.091 1.00 90.50 100 ARG A O 1
ATOM 716 N N . GLU A 1 101 ? 10.796 -13.769 -14.533 1.00 88.12 101 GLU A N 1
ATOM 717 C CA . GLU A 1 101 ? 11.184 -13.481 -13.145 1.00 88.12 101 GLU A CA 1
ATOM 718 C C . GLU A 1 101 ? 10.604 -12.150 -12.657 1.00 88.12 101 GLU A C 1
ATOM 720 O O . GLU A 1 101 ? 10.037 -12.088 -11.567 1.00 88.12 101 GLU A O 1
ATOM 725 N N . ALA A 1 102 ? 10.652 -11.110 -13.495 1.00 88.19 102 ALA A N 1
ATOM 726 C CA . ALA A 1 102 ? 10.074 -9.805 -13.184 1.00 88.19 102 ALA A CA 1
ATOM 727 C C . ALA A 1 102 ? 8.548 -9.888 -12.995 1.00 88.19 102 ALA A C 1
ATOM 729 O O . ALA A 1 102 ? 7.996 -9.302 -12.062 1.00 88.19 102 ALA A O 1
ATOM 730 N N . LEU A 1 103 ? 7.854 -10.667 -13.831 1.00 90.94 103 LEU A N 1
ATOM 731 C CA . LEU A 1 103 ? 6.417 -10.912 -13.711 1.00 90.94 103 LEU A CA 1
ATOM 732 C C . LEU A 1 103 ? 6.070 -11.673 -12.427 1.00 90.94 103 LEU A C 1
ATOM 734 O O . LEU A 1 103 ? 5.089 -11.324 -11.765 1.00 90.94 103 LEU A O 1
ATOM 738 N N . LEU A 1 104 ? 6.862 -12.684 -12.058 1.00 94.00 104 LEU A N 1
ATOM 739 C CA . LEU A 1 104 ? 6.684 -13.426 -10.808 1.00 94.00 104 LEU A CA 1
ATOM 740 C C . LEU A 1 104 ? 6.923 -12.534 -9.584 1.00 94.00 104 LEU A C 1
ATOM 742 O O . LEU A 1 104 ? 6.110 -12.549 -8.660 1.00 94.00 104 LEU A O 1
ATOM 746 N N . ALA A 1 105 ? 7.974 -11.711 -9.597 1.00 91.81 105 ALA A N 1
ATOM 747 C CA . ALA A 1 105 ? 8.248 -10.740 -8.540 1.00 91.81 105 ALA A CA 1
ATOM 748 C C . ALA A 1 105 ? 7.101 -9.725 -8.397 1.00 91.81 105 ALA A C 1
ATOM 750 O O . ALA A 1 105 ? 6.593 -9.506 -7.295 1.00 91.81 105 ALA A O 1
ATOM 751 N N . ALA A 1 106 ? 6.603 -9.183 -9.513 1.00 94.69 106 ALA A N 1
ATOM 752 C CA . ALA A 1 106 ? 5.453 -8.283 -9.514 1.00 94.69 106 ALA A CA 1
ATOM 753 C C . ALA A 1 106 ? 4.176 -8.970 -8.997 1.00 94.69 106 ALA A C 1
ATOM 755 O O . ALA A 1 106 ? 3.389 -8.362 -8.271 1.00 94.69 106 ALA A O 1
ATOM 756 N N . ALA A 1 107 ? 3.946 -10.238 -9.347 1.00 96.06 107 ALA A N 1
ATOM 757 C CA . ALA A 1 107 ? 2.816 -11.010 -8.832 1.00 96.06 107 ALA A CA 1
ATOM 758 C C . ALA A 1 107 ? 2.914 -11.223 -7.311 1.00 96.06 107 ALA A C 1
ATOM 760 O O . ALA A 1 107 ? 1.925 -11.012 -6.605 1.00 96.06 107 ALA A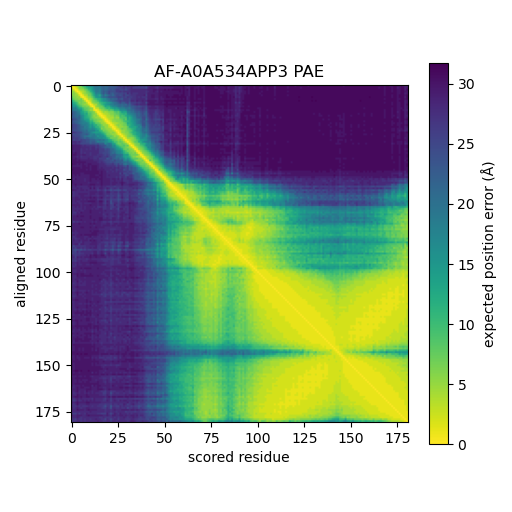 O 1
ATOM 761 N N . ALA A 1 108 ? 4.100 -11.559 -6.798 1.00 96.31 108 ALA A N 1
ATOM 762 C CA . ALA A 1 108 ? 4.348 -11.705 -5.366 1.00 96.31 108 ALA A CA 1
ATOM 763 C C . ALA A 1 108 ? 4.133 -10.382 -4.607 1.00 96.31 108 ALA A C 1
ATOM 765 O O . ALA A 1 108 ? 3.431 -10.359 -3.594 1.00 96.31 108 ALA A O 1
ATOM 766 N N . ALA A 1 109 ? 4.640 -9.263 -5.133 1.00 96.88 109 ALA A N 1
ATOM 767 C CA . ALA A 1 109 ? 4.434 -7.942 -4.541 1.00 96.88 109 ALA A CA 1
ATOM 768 C C . ALA A 1 109 ? 2.946 -7.538 -4.521 1.00 96.88 109 ALA A C 1
ATOM 770 O O . ALA A 1 109 ? 2.443 -7.033 -3.514 1.00 96.88 109 ALA A O 1
ATOM 771 N N . ARG A 1 110 ? 2.188 -7.828 -5.590 1.00 97.56 110 ARG A N 1
ATOM 772 C CA . ARG A 1 110 ? 0.726 -7.612 -5.611 1.00 97.56 110 ARG A CA 1
ATOM 773 C C . ARG A 1 110 ? 0.005 -8.450 -4.555 1.00 97.56 110 ARG A C 1
ATOM 775 O O . ARG A 1 110 ? -0.910 -7.941 -3.906 1.00 97.56 110 ARG A O 1
ATOM 782 N N . ALA A 1 111 ? 0.412 -9.705 -4.368 1.00 97.81 111 ALA A N 1
ATOM 783 C CA . ALA A 1 111 ? -0.153 -10.574 -3.339 1.00 97.81 111 ALA A CA 1
ATOM 784 C C . ALA A 1 111 ? 0.120 -10.031 -1.925 1.00 97.81 111 ALA A C 1
ATOM 786 O O . ALA A 1 111 ? -0.798 -9.983 -1.106 1.00 97.81 111 ALA A O 1
ATOM 787 N N . ALA A 1 112 ? 1.330 -9.528 -1.665 1.00 97.25 112 ALA A N 1
ATOM 788 C CA . ALA A 1 112 ? 1.673 -8.890 -0.394 1.00 97.25 112 ALA A CA 1
ATOM 789 C C . ALA A 1 112 ? 0.795 -7.656 -0.106 1.00 97.25 112 ALA A C 1
ATOM 791 O O . ALA A 1 112 ? 0.258 -7.518 0.994 1.00 97.25 112 ALA A O 1
ATOM 792 N N . VAL A 1 113 ? 0.548 -6.802 -1.110 1.00 98.31 113 VAL A N 1
ATOM 793 C CA . VAL A 1 113 ? -0.384 -5.664 -0.978 1.00 98.31 113 VAL A CA 1
ATOM 794 C C . VAL A 1 113 ? -1.805 -6.136 -0.654 1.00 98.31 113 VAL A C 1
ATOM 796 O O . VAL A 1 113 ? -2.473 -5.545 0.197 1.00 98.31 113 VAL A O 1
ATOM 799 N N . ALA A 1 114 ? -2.289 -7.191 -1.313 1.00 98.31 114 ALA A N 1
ATOM 800 C CA . ALA A 1 114 ? -3.619 -7.742 -1.051 1.00 98.31 114 ALA A CA 1
ATOM 801 C C . ALA A 1 114 ? -3.742 -8.306 0.376 1.00 98.31 114 ALA A C 1
ATOM 803 O O . ALA A 1 114 ? -4.748 -8.076 1.056 1.00 98.31 114 ALA A O 1
ATOM 804 N N . GLN A 1 115 ? -2.698 -8.981 0.861 1.00 98.31 115 GLN A N 1
ATOM 805 C CA . GLN A 1 115 ? -2.617 -9.467 2.235 1.00 98.31 115 GLN A CA 1
ATOM 806 C C . GLN A 1 115 ? -2.645 -8.307 3.240 1.00 98.31 115 GLN A C 1
ATOM 808 O O . GLN A 1 115 ? -3.472 -8.319 4.153 1.00 98.31 115 GLN A O 1
ATOM 813 N N . ALA A 1 116 ? -1.817 -7.277 3.046 1.00 98.25 116 ALA A N 1
ATOM 814 C CA . ALA A 1 116 ? -1.782 -6.102 3.920 1.00 98.25 116 ALA A CA 1
ATOM 815 C C . ALA A 1 116 ? -3.140 -5.376 3.961 1.00 98.25 116 ALA A C 1
ATOM 817 O O . ALA A 1 116 ? -3.621 -4.996 5.027 1.00 98.25 116 ALA A O 1
ATOM 818 N N . ARG A 1 117 ? -3.821 -5.246 2.813 1.00 98.44 117 ARG A N 1
ATOM 819 C CA . ARG A 1 117 ? -5.180 -4.673 2.747 1.00 98.44 117 ARG A CA 1
ATOM 820 C C . ARG A 1 117 ? -6.206 -5.500 3.517 1.00 98.44 117 ARG A C 1
ATOM 822 O O . ARG A 1 117 ? -7.086 -4.935 4.160 1.00 98.44 117 ARG A O 1
ATOM 829 N N . SER A 1 118 ? -6.089 -6.824 3.476 1.00 98.56 118 SER A N 1
ATOM 830 C CA . SER A 1 118 ? -6.974 -7.713 4.235 1.00 98.56 118 SER A CA 1
ATOM 831 C C . SER A 1 118 ? -6.761 -7.547 5.743 1.00 98.56 118 SER A C 1
ATOM 833 O O . SER A 1 118 ? -7.724 -7.450 6.499 1.00 98.56 118 SER A O 1
ATOM 835 N N . GLN A 1 119 ? -5.506 -7.427 6.184 1.00 98.25 119 GLN A N 1
ATOM 836 C CA . GLN A 1 119 ? -5.172 -7.158 7.587 1.00 98.25 119 GLN A CA 1
ATOM 837 C C . GLN A 1 119 ? -5.659 -5.776 8.045 1.00 98.25 119 GLN A C 1
ATOM 839 O O . GLN A 1 119 ? -6.191 -5.646 9.148 1.00 98.25 119 GLN A O 1
ATOM 844 N N . LEU A 1 120 ? -5.561 -4.762 7.180 1.00 98.69 120 LEU A N 1
ATOM 845 C CA . LEU A 1 120 ? -6.145 -3.444 7.418 1.00 98.69 120 LEU A CA 1
ATOM 846 C C . LEU A 1 120 ? -7.663 -3.529 7.632 1.00 98.69 120 LEU A C 1
ATOM 848 O O . LEU A 1 120 ? -8.171 -2.994 8.616 1.00 98.69 120 LEU A O 1
ATOM 852 N N . ALA A 1 121 ? -8.381 -4.250 6.768 1.00 98.56 121 ALA A N 1
ATOM 853 C CA . ALA A 1 121 ? -9.825 -4.426 6.905 1.00 98.56 121 ALA A CA 1
ATOM 854 C C . ALA A 1 121 ? -10.207 -5.105 8.235 1.00 98.56 121 ALA A C 1
ATOM 856 O O . ALA A 1 121 ? -11.169 -4.693 8.887 1.00 98.56 121 ALA A O 1
ATOM 857 N N . LEU A 1 122 ? -9.431 -6.100 8.682 1.00 98.50 122 LEU A N 1
ATOM 858 C CA . LEU A 1 122 ? -9.620 -6.729 9.995 1.00 98.50 122 LEU A CA 1
ATOM 859 C C . LEU A 1 122 ? -9.407 -5.733 11.145 1.00 98.50 122 LEU A C 1
ATOM 861 O O . LEU A 1 122 ? -10.222 -5.687 12.069 1.00 98.50 122 LEU A O 1
ATOM 865 N N . ALA A 1 123 ? -8.365 -4.899 11.079 1.00 98.50 123 ALA A N 1
ATOM 866 C CA . ALA A 1 123 ? -8.107 -3.869 12.087 1.00 98.50 123 ALA A CA 1
ATOM 867 C C . ALA A 1 123 ? -9.223 -2.810 12.140 1.00 98.50 123 ALA A C 1
ATOM 869 O O . ALA A 1 123 ? -9.627 -2.384 13.222 1.00 98.50 123 ALA A O 1
ATOM 870 N N . GLU A 1 124 ? -9.792 -2.430 10.994 1.00 98.56 124 GLU A N 1
ATOM 871 C CA . GLU A 1 124 ? -10.946 -1.527 10.943 1.00 98.56 124 GLU A CA 1
ATOM 872 C C . GLU A 1 124 ? -12.191 -2.136 11.599 1.00 98.56 124 GLU A C 1
ATOM 874 O O . GLU A 1 124 ? -12.905 -1.449 12.333 1.00 98.56 124 GLU A O 1
ATOM 879 N N . VAL A 1 125 ? -12.460 -3.426 11.366 1.00 98.69 125 VAL A N 1
ATOM 880 C CA . VAL A 1 125 ? -13.561 -4.149 12.026 1.00 98.69 125 VAL A CA 1
ATOM 881 C C . VAL A 1 125 ? -13.344 -4.211 13.540 1.00 98.69 125 VAL A C 1
ATOM 883 O O . VAL A 1 125 ? -14.290 -3.979 14.302 1.00 98.69 125 VAL A O 1
ATOM 886 N N . ALA A 1 126 ? -12.114 -4.489 13.979 1.00 98.38 126 ALA A N 1
ATOM 887 C CA . ALA A 1 126 ? -11.754 -4.532 15.392 1.00 98.38 126 ALA A CA 1
ATOM 888 C C . ALA A 1 126 ? -11.983 -3.170 16.065 1.00 98.38 126 ALA A C 1
ATOM 890 O O . ALA A 1 126 ? -12.679 -3.101 17.079 1.00 98.38 126 ALA A O 1
ATOM 891 N N . LEU A 1 127 ? -11.520 -2.077 15.445 1.00 98.75 127 LEU A N 1
ATOM 892 C CA . LEU A 1 127 ? -11.746 -0.721 15.946 1.00 98.75 127 LEU A CA 1
ATOM 893 C C . LEU A 1 127 ? -13.236 -0.371 16.020 1.00 98.75 127 LEU A C 1
ATOM 895 O O . LEU A 1 127 ? -13.704 0.151 17.032 1.00 98.75 127 LEU A O 1
ATOM 899 N N . ARG A 1 128 ? -14.012 -0.681 14.973 1.00 98.69 128 ARG A N 1
ATOM 900 C CA . ARG A 1 128 ? -15.468 -0.453 14.988 1.00 98.69 128 ARG A CA 1
ATOM 901 C C . ARG A 1 128 ? -16.153 -1.220 16.116 1.00 98.69 128 ARG A C 1
ATOM 903 O O . ARG A 1 128 ? -17.116 -0.725 16.695 1.00 98.69 128 ARG A O 1
ATOM 910 N N . THR A 1 129 ? -15.689 -2.424 16.426 1.00 98.56 129 THR A N 1
ATOM 911 C CA . THR A 1 129 ? -16.257 -3.237 17.508 1.00 98.56 129 THR A CA 1
ATOM 912 C C . THR A 1 129 ? -15.888 -2.679 18.879 1.00 98.56 129 THR A C 1
ATOM 914 O O . THR A 1 129 ? -16.787 -2.495 19.696 1.00 98.56 129 THR A O 1
ATOM 917 N N . ALA A 1 130 ? -14.623 -2.310 19.094 1.00 98.56 130 ALA A N 1
ATOM 918 C CA . ALA A 1 130 ? -14.173 -1.671 20.330 1.00 98.56 130 ALA A CA 1
ATOM 919 C C . ALA A 1 130 ? -14.925 -0.356 20.603 1.00 98.56 130 ALA A C 1
ATOM 921 O O . ALA A 1 130 ? -15.413 -0.143 21.709 1.00 98.56 130 ALA A O 1
ATOM 922 N N . ARG A 1 131 ? -15.112 0.487 19.577 1.00 98.62 131 ARG A N 1
ATOM 923 C CA . ARG A 1 131 ? -15.854 1.753 19.701 1.00 98.62 131 ARG A CA 1
ATOM 924 C C . ARG A 1 131 ? -17.324 1.547 20.056 1.00 98.62 131 ARG A C 1
ATOM 926 O O . ARG A 1 131 ? -17.829 2.230 20.938 1.00 98.62 131 ARG A O 1
ATOM 933 N N . ARG A 1 132 ? -18.008 0.591 19.413 1.00 98.62 132 ARG A N 1
ATOM 934 C CA . ARG A 1 132 ? -19.409 0.269 19.749 1.00 98.62 132 ARG A CA 1
ATOM 935 C C . ARG A 1 132 ? -19.555 -0.194 21.194 1.00 98.62 132 ARG A C 1
ATOM 937 O O . ARG A 1 132 ? -20.537 0.149 21.847 1.00 98.62 132 ARG A O 1
ATOM 944 N N . GLU A 1 133 ? -18.596 -0.976 21.677 1.00 98.00 133 GLU A N 1
ATOM 945 C CA . GLU A 1 133 ? -18.602 -1.463 23.052 1.00 98.00 133 GLU A CA 1
ATOM 946 C C . GLU A 1 133 ? -18.344 -0.338 24.056 1.00 98.00 133 GLU A C 1
ATOM 948 O O . GLU A 1 133 ? -19.107 -0.185 25.008 1.00 98.00 133 GLU A O 1
ATOM 953 N N . GLN A 1 134 ? -17.339 0.504 23.805 1.00 98.50 134 GLN A N 1
ATOM 954 C CA . GLN A 1 134 ? -17.084 1.694 24.614 1.00 98.50 134 GLN A CA 1
ATOM 955 C C . GLN A 1 134 ? -18.333 2.581 24.679 1.00 98.50 134 GLN A C 1
ATOM 957 O O . GLN A 1 134 ? -18.775 2.942 25.763 1.00 98.50 134 GLN A O 1
ATOM 962 N N . GLU A 1 135 ? -18.958 2.875 23.537 1.00 98.00 135 GLU A N 1
ATOM 963 C CA . GLU A 1 135 ? -20.166 3.699 23.476 1.00 98.00 135 GLU A CA 1
ATOM 964 C C . GLU A 1 135 ? -21.326 3.078 24.269 1.00 98.00 135 GLU A C 1
ATOM 966 O O . GLU A 1 135 ? -22.040 3.773 24.997 1.00 98.00 135 GLU A O 1
ATOM 971 N N . ARG A 1 136 ? -21.496 1.752 24.178 1.00 97.56 136 ARG A N 1
ATOM 972 C CA . ARG A 1 136 ? -22.493 1.012 24.957 1.00 97.56 136 ARG A CA 1
ATOM 973 C C . ARG A 1 136 ? -22.252 1.169 26.457 1.00 97.56 136 ARG A C 1
ATOM 975 O O . ARG A 1 136 ? -23.201 1.465 27.178 1.00 97.56 136 ARG A O 1
ATOM 982 N N . LEU A 1 137 ? -21.016 0.998 26.922 1.00 97.56 137 LEU A N 1
ATOM 983 C CA . LEU A 1 137 ? -20.668 1.124 28.340 1.00 97.56 137 LEU A CA 1
ATOM 984 C C . LEU A 1 137 ? -20.786 2.572 28.828 1.00 97.56 137 LEU A C 1
ATOM 986 O O . LEU A 1 137 ? -21.339 2.799 29.901 1.00 97.56 137 LEU A O 1
ATOM 990 N N . THR A 1 138 ? -20.388 3.557 28.022 1.00 96.56 138 THR A N 1
ATOM 991 C CA . THR A 1 138 ? -20.565 4.985 28.333 1.00 96.56 138 THR A CA 1
ATOM 992 C C . THR A 1 138 ? -22.035 5.331 28.566 1.00 96.56 138 THR A C 1
ATOM 994 O O . THR A 1 138 ? -22.347 6.065 29.500 1.00 96.56 138 THR A O 1
ATOM 997 N N . ARG A 1 139 ? -22.962 4.771 27.774 1.00 96.31 139 ARG A N 1
ATOM 998 C CA . ARG A 1 139 ? -24.408 4.977 27.984 1.00 96.31 139 ARG A CA 1
ATOM 999 C C . ARG A 1 139 ? -24.943 4.307 29.253 1.00 96.31 139 ARG A C 1
ATOM 1001 O O . ARG A 1 139 ? -25.923 4.785 29.813 1.00 96.31 139 ARG A O 1
ATOM 1008 N N . LEU A 1 140 ? -24.321 3.217 29.702 1.00 95.62 140 LEU A N 1
ATOM 1009 C CA . LEU A 1 140 ? -24.725 2.475 30.903 1.00 95.62 140 LEU A CA 1
ATOM 1010 C C . LEU A 1 140 ? -24.068 3.011 32.187 1.00 95.62 140 LEU A C 1
ATOM 1012 O O . LEU A 1 140 ? -24.595 2.786 33.279 1.00 95.62 140 LEU A O 1
ATOM 1016 N N . ALA A 1 141 ? -22.962 3.750 32.084 1.00 94.50 141 ALA A N 1
ATOM 1017 C CA . ALA A 1 141 ? -22.228 4.280 33.233 1.00 94.50 141 ALA A CA 1
ATOM 1018 C C . ALA A 1 141 ? -23.078 5.166 34.172 1.00 94.50 141 ALA A C 1
ATOM 1020 O O . ALA A 1 141 ? -23.010 4.952 35.384 1.00 94.50 141 ALA A O 1
ATOM 1021 N N . PRO A 1 142 ? -23.945 6.081 33.684 1.00 93.94 142 PRO A N 1
ATOM 1022 C CA . PRO A 1 142 ? -24.798 6.894 34.556 1.00 93.94 142 PRO A CA 1
ATOM 1023 C C . PRO A 1 142 ? -25.839 6.079 35.329 1.00 93.94 142 PRO A C 1
ATOM 1025 O O . PRO A 1 142 ? -26.242 6.470 36.419 1.00 93.94 142 PRO A O 1
ATOM 1028 N N . SER A 1 143 ? -26.264 4.936 34.781 1.00 93.19 143 SER A N 1
ATOM 1029 C CA . SER A 1 143 ? -27.228 4.038 35.431 1.00 93.19 143 SER A CA 1
ATOM 1030 C C . SER A 1 143 ? -26.609 3.151 36.520 1.00 93.19 143 SER A C 1
ATOM 1032 O O . SER A 1 143 ? -27.316 2.351 37.125 1.00 93.19 143 SER A O 1
ATOM 1034 N N . GLY A 1 144 ? -25.296 3.262 36.769 1.00 89.75 144 GLY A N 1
ATOM 1035 C CA . GLY A 1 144 ? -24.583 2.458 37.770 1.00 89.75 144 GLY A CA 1
ATOM 1036 C C . GLY A 1 144 ? -24.448 0.973 37.411 1.00 89.75 144 GLY A C 1
ATOM 1037 O O . GLY A 1 144 ? -23.991 0.185 38.233 1.00 89.75 144 GLY A O 1
ATOM 1038 N N . LEU A 1 145 ? -24.831 0.583 36.190 1.00 90.19 145 LEU A N 1
ATOM 1039 C CA . LEU A 1 145 ? -24.849 -0.808 35.721 1.00 90.19 145 LEU A CA 1
ATOM 1040 C C . LEU A 1 145 ? -23.472 -1.331 35.278 1.00 90.19 145 LEU A C 1
ATOM 1042 O O . LEU A 1 145 ? -23.336 -2.514 34.977 1.00 90.19 145 LEU A O 1
ATOM 1046 N N . VAL A 1 146 ? -22.459 -0.463 35.207 1.00 94.69 146 VAL A N 1
ATOM 1047 C CA . VAL A 1 146 ? -21.086 -0.799 34.800 1.00 94.69 146 VAL A CA 1
ATOM 1048 C C . VAL A 1 146 ? -20.089 -0.100 35.721 1.00 94.69 146 VAL A C 1
ATOM 1050 O O . VAL A 1 146 ? -20.335 1.015 36.186 1.00 94.69 146 VAL A O 1
ATOM 1053 N N . SER A 1 147 ? -18.962 -0.751 36.008 1.00 96.19 147 SER A N 1
ATOM 1054 C CA . SER A 1 147 ? -17.919 -0.164 36.858 1.00 96.19 147 SER A CA 1
ATOM 1055 C C . SER A 1 147 ? -17.034 0.806 36.067 1.00 96.19 147 SER A C 1
ATOM 1057 O O . SER A 1 147 ? -16.878 0.668 34.854 1.00 96.19 147 SER A O 1
ATOM 1059 N N . ARG A 1 148 ? -16.393 1.767 36.753 1.00 94.38 148 ARG A N 1
ATOM 1060 C CA . ARG A 1 148 ? -15.406 2.666 36.116 1.00 94.38 148 ARG A CA 1
ATOM 1061 C C . ARG A 1 148 ? -14.286 1.889 35.424 1.00 94.38 148 ARG A C 1
ATOM 1063 O O . ARG A 1 148 ? -13.995 2.155 34.269 1.00 94.38 148 ARG A O 1
ATOM 1070 N N . GLN A 1 149 ? -13.779 0.845 36.078 1.00 97.06 149 GLN A N 1
ATOM 1071 C CA . GLN A 1 149 ? -12.758 -0.039 35.516 1.00 97.06 149 GLN A CA 1
ATOM 1072 C C . GLN A 1 149 ? -13.177 -0.660 34.171 1.00 97.06 149 GLN A C 1
ATOM 1074 O O . GLN A 1 149 ? -12.344 -0.799 33.282 1.00 97.06 149 GLN A O 1
ATOM 1079 N N . GLN A 1 150 ? -14.450 -1.034 33.994 1.00 96.31 150 GLN A N 1
ATOM 1080 C CA . GLN A 1 150 ? -14.930 -1.576 32.715 1.00 96.31 150 GLN A CA 1
ATOM 1081 C C . GLN A 1 150 ? -14.931 -0.517 31.608 1.00 96.31 150 GLN A C 1
ATOM 1083 O O . GLN A 1 150 ? -14.590 -0.826 30.467 1.00 96.31 150 GLN A O 1
ATOM 1088 N N . LEU A 1 151 ? -15.300 0.724 31.936 1.00 97.06 151 LEU A N 1
ATOM 1089 C CA . LEU A 1 151 ? -15.276 1.834 30.986 1.00 97.06 151 LEU A CA 1
ATOM 1090 C C . LEU A 1 151 ? -13.841 2.219 30.596 1.00 97.06 151 LEU A C 1
ATOM 1092 O O . LEU A 1 151 ? -13.567 2.445 29.414 1.00 97.06 151 LEU A O 1
ATOM 1096 N N . ASP A 1 152 ? -12.931 2.239 31.569 1.00 97.31 152 ASP A N 1
ATOM 1097 C CA . ASP A 1 152 ? -11.509 2.506 31.350 1.00 97.31 152 ASP A CA 1
ATOM 1098 C C . ASP A 1 152 ? -10.903 1.418 30.450 1.00 97.31 152 ASP A C 1
ATOM 1100 O O . ASP A 1 152 ? -10.342 1.724 29.400 1.00 97.31 152 ASP A O 1
ATOM 1104 N N . GLN A 1 153 ? -11.165 0.139 30.749 1.00 98.25 153 GLN A N 1
ATOM 1105 C CA . GLN A 1 153 ? -10.721 -0.983 29.917 1.00 98.25 153 GLN A CA 1
ATOM 1106 C C . GLN A 1 153 ? -11.256 -0.903 28.479 1.00 98.25 153 GLN A C 1
ATOM 1108 O O . GLN A 1 153 ? -10.548 -1.235 27.526 1.00 98.25 153 GLN A O 1
ATOM 1113 N N . ALA A 1 154 ? -12.508 -0.478 28.291 1.00 98.06 154 ALA A N 1
ATOM 1114 C CA . ALA A 1 154 ? -13.077 -0.304 26.958 1.00 98.06 154 ALA A CA 1
ATOM 1115 C C . ALA A 1 154 ? -12.428 0.859 26.194 1.00 98.06 154 ALA A C 1
ATOM 1117 O O . ALA A 1 154 ? -12.238 0.766 24.982 1.00 98.06 154 ALA A O 1
ATOM 1118 N N . THR A 1 155 ? -12.047 1.923 26.899 1.00 98.31 155 THR A N 1
ATOM 1119 C CA . THR A 1 155 ? -11.309 3.057 26.329 1.00 98.31 155 THR A CA 1
ATOM 1120 C C . THR A 1 155 ? -9.894 2.649 25.919 1.00 98.31 155 THR A C 1
ATOM 1122 O O . THR A 1 155 ? -9.469 2.948 24.800 1.00 98.31 155 THR A O 1
ATOM 1125 N N . ASP A 1 156 ? -9.197 1.876 26.752 1.00 98.62 156 ASP A N 1
ATOM 1126 C CA . ASP A 1 156 ? -7.885 1.312 26.419 1.00 98.62 156 ASP A CA 1
ATOM 1127 C C . ASP A 1 156 ? -7.965 0.387 25.199 1.00 98.62 156 ASP A C 1
ATOM 1129 O O . ASP A 1 156 ? -7.120 0.441 24.305 1.00 98.62 156 ASP A O 1
ATOM 1133 N N . ASN A 1 157 ? -9.026 -0.418 25.098 1.00 98.38 157 ASN A N 1
ATOM 1134 C CA . ASN A 1 157 ? -9.254 -1.287 23.943 1.00 98.38 157 ASN A CA 1
ATOM 1135 C C . ASN A 1 157 ? -9.450 -0.495 22.640 1.00 98.38 157 ASN A C 1
ATOM 1137 O O . ASN A 1 157 ? -8.963 -0.924 21.592 1.00 98.38 157 ASN A O 1
ATOM 1141 N N . VAL A 1 158 ? -10.137 0.653 22.686 1.00 98.75 158 VAL A N 1
ATOM 1142 C CA . VAL A 1 158 ? -10.254 1.552 21.526 1.00 98.75 158 VAL A CA 1
ATOM 1143 C C . VAL A 1 158 ? -8.885 2.105 21.151 1.00 98.75 158 VAL A C 1
ATOM 1145 O O . VAL A 1 158 ? -8.489 1.968 19.996 1.00 98.75 158 VAL A O 1
ATOM 1148 N N . THR A 1 159 ? -8.135 2.637 22.116 1.00 98.62 159 THR A N 1
ATOM 1149 C CA . THR A 1 159 ? -6.786 3.184 21.890 1.00 98.62 159 THR A CA 1
ATOM 1150 C C . THR A 1 159 ? -5.848 2.145 21.264 1.00 98.62 159 THR A C 1
ATOM 1152 O O . THR A 1 159 ? -5.176 2.419 20.268 1.00 98.62 159 THR A O 1
ATOM 1155 N N . ASN A 1 160 ? -5.864 0.912 21.773 1.00 98.62 160 ASN A N 1
ATOM 1156 C CA . ASN A 1 160 ? -5.085 -0.199 21.225 1.00 98.62 160 ASN A CA 1
ATOM 1157 C C . ASN A 1 160 ? -5.500 -0.545 19.786 1.00 98.62 160 ASN A C 1
ATOM 1159 O O . ASN A 1 160 ? -4.648 -0.750 18.919 1.00 98.62 160 ASN A O 1
ATOM 1163 N N . ALA A 1 161 ? -6.805 -0.582 19.501 1.00 98.44 161 ALA A N 1
ATOM 1164 C CA . ALA A 1 161 ? -7.306 -0.853 18.157 1.00 98.44 161 ALA A CA 1
ATOM 1165 C C . ALA A 1 161 ? -6.980 0.280 17.164 1.00 98.44 161 ALA A C 1
ATOM 1167 O O . ALA A 1 161 ? -6.723 0.008 15.990 1.00 98.44 161 ALA A O 1
ATOM 1168 N N . GLU A 1 162 ? -6.948 1.537 17.613 1.00 98.62 162 GLU A N 1
ATOM 1169 C CA . GLU A 1 162 ? -6.519 2.683 16.802 1.00 98.62 162 GLU A CA 1
ATOM 1170 C C . GLU A 1 162 ? -5.032 2.607 16.455 1.00 98.62 162 GLU A C 1
ATOM 1172 O O . GLU A 1 162 ? -4.667 2.782 15.288 1.00 98.62 162 GLU A O 1
ATOM 1177 N N . ALA A 1 163 ? -4.184 2.274 17.431 1.00 98.62 163 ALA A N 1
ATOM 1178 C CA . ALA A 1 163 ? -2.759 2.054 17.204 1.00 98.62 163 ALA A CA 1
ATOM 1179 C C . ALA A 1 163 ? -2.522 0.903 16.212 1.00 98.62 163 ALA A C 1
ATOM 1181 O O . ALA A 1 163 ? -1.746 1.043 15.262 1.00 98.62 163 ALA A O 1
ATOM 1182 N N . GLN A 1 164 ? -3.253 -0.206 16.365 1.00 98.25 164 GLN A N 1
ATOM 1183 C CA . GLN A 1 164 ? -3.178 -1.331 15.437 1.00 98.25 164 GLN A CA 1
ATOM 1184 C C . GLN A 1 164 ? -3.624 -0.931 14.025 1.00 98.25 164 GLN A C 1
ATOM 1186 O O . GLN A 1 164 ? -2.975 -1.295 13.046 1.00 98.25 164 GLN A O 1
ATOM 1191 N N . LEU A 1 165 ? -4.700 -0.150 13.898 1.00 98.69 165 LEU A N 1
ATOM 1192 C CA . LEU A 1 165 ? -5.160 0.359 12.609 1.00 98.69 165 LEU A CA 1
ATOM 1193 C C . LEU A 1 165 ? -4.099 1.240 11.938 1.00 98.69 165 LEU A C 1
ATOM 1195 O O . LEU A 1 165 ? -3.847 1.095 10.741 1.00 98.69 165 LEU A O 1
ATOM 1199 N N . ALA A 1 166 ? -3.460 2.133 12.695 1.00 98.44 166 ALA A N 1
ATOM 1200 C CA . ALA A 1 166 ? -2.379 2.971 12.187 1.00 98.44 166 ALA A CA 1
ATOM 1201 C C . ALA A 1 166 ? -1.193 2.127 11.687 1.00 98.44 166 ALA A C 1
ATOM 1203 O O . ALA A 1 166 ? -0.702 2.362 10.580 1.00 98.44 166 ALA A O 1
ATOM 1204 N N . ALA A 1 167 ? -0.799 1.094 12.438 1.00 98.38 167 ALA A N 1
ATOM 1205 C CA . ALA A 1 167 ? 0.250 0.162 12.029 1.00 98.38 167 ALA A CA 1
ATOM 1206 C C . ALA A 1 167 ? -0.105 -0.584 10.728 1.00 98.38 167 ALA A C 1
ATOM 1208 O O . ALA A 1 167 ? 0.720 -0.663 9.818 1.00 98.38 167 ALA A O 1
ATOM 1209 N N . GLN A 1 168 ? -1.345 -1.068 10.586 1.00 98.44 168 GLN A N 1
ATOM 1210 C CA . GLN A 1 168 ? -1.779 -1.758 9.364 1.00 98.44 168 GLN A CA 1
ATOM 1211 C C . GLN A 1 168 ? -1.880 -0.823 8.154 1.00 98.44 168 GLN A C 1
ATOM 1213 O O . GLN A 1 168 ? -1.563 -1.218 7.032 1.00 98.44 168 GLN A O 1
ATOM 1218 N N . ARG A 1 169 ? -2.260 0.444 8.357 1.00 98.31 169 ARG A N 1
ATOM 1219 C CA . ARG A 1 169 ? -2.213 1.455 7.288 1.00 98.31 169 ARG A CA 1
ATOM 1220 C C . ARG A 1 169 ? -0.786 1.690 6.810 1.00 98.31 169 ARG A C 1
ATOM 1222 O O . ARG A 1 169 ? -0.556 1.714 5.603 1.00 98.31 169 ARG A O 1
ATOM 1229 N N . ALA A 1 170 ? 0.163 1.812 7.737 1.00 98.31 170 ALA A N 1
ATOM 1230 C CA . ALA A 1 170 ? 1.574 1.941 7.395 1.00 98.31 170 ALA A CA 1
ATOM 1231 C C . ALA A 1 170 ? 2.082 0.708 6.629 1.00 98.31 170 ALA A C 1
ATOM 1233 O O . ALA A 1 170 ? 2.745 0.867 5.607 1.00 98.31 170 ALA A O 1
ATOM 1234 N N . ALA A 1 171 ? 1.697 -0.503 7.045 1.00 97.62 171 ALA A N 1
ATOM 1235 C CA . ALA A 1 171 ? 2.047 -1.740 6.345 1.00 97.62 171 ALA A CA 1
ATOM 1236 C C . ALA A 1 171 ? 1.523 -1.778 4.896 1.00 97.62 171 ALA A C 1
ATOM 1238 O O . ALA A 1 171 ? 2.225 -2.207 3.985 1.00 97.62 171 ALA A O 1
ATOM 1239 N N . VAL A 1 172 ? 0.313 -1.270 4.641 1.00 98.38 172 VAL A N 1
ATOM 1240 C CA . VAL A 1 172 ? -0.207 -1.157 3.267 1.00 98.38 172 VAL A CA 1
ATOM 1241 C C . VAL A 1 172 ? 0.634 -0.193 2.429 1.00 98.38 172 VAL A C 1
ATOM 1243 O O . VAL A 1 172 ? 0.905 -0.486 1.264 1.00 98.38 172 VAL A O 1
ATOM 1246 N N . VAL A 1 173 ? 1.056 0.939 2.997 1.00 97.94 173 VAL A N 1
ATOM 1247 C CA . VAL A 1 173 ? 1.903 1.917 2.295 1.00 97.94 173 VAL A CA 1
ATOM 1248 C C . VAL A 1 173 ? 3.273 1.322 1.973 1.00 97.94 173 VAL A C 1
ATOM 1250 O O . VAL A 1 173 ? 3.744 1.468 0.847 1.00 97.94 173 VAL A O 1
ATOM 1253 N N . THR A 1 174 ? 3.896 0.600 2.908 1.00 97.44 174 THR A N 1
ATOM 1254 C CA . THR A 1 174 ? 5.198 -0.037 2.662 1.00 97.44 174 THR A CA 1
ATOM 1255 C C . THR A 1 174 ? 5.105 -1.132 1.600 1.00 97.44 174 THR A C 1
ATOM 1257 O O . THR A 1 174 ? 5.940 -1.161 0.698 1.00 97.44 174 THR A O 1
ATOM 1260 N N . SER A 1 175 ? 4.063 -1.971 1.619 1.00 97.19 175 SER A N 1
ATOM 1261 C CA . SER A 1 175 ? 3.843 -2.970 0.561 1.00 97.19 175 SER A CA 1
ATOM 1262 C C . SER A 1 175 ? 3.561 -2.332 -0.804 1.00 97.19 175 SER A C 1
ATOM 1264 O O . SER A 1 175 ? 3.985 -2.856 -1.831 1.00 97.19 175 SER A O 1
ATOM 1266 N N . GLN A 1 176 ? 2.865 -1.191 -0.848 1.00 96.62 176 GLN A N 1
ATOM 1267 C CA . GLN A 1 176 ? 2.649 -0.455 -2.100 1.00 96.62 176 GLN A CA 1
ATOM 1268 C C . GLN A 1 176 ? 3.944 0.154 -2.637 1.00 96.62 176 GLN A C 1
ATOM 1270 O O . GLN A 1 176 ? 4.174 0.105 -3.843 1.00 96.62 176 GLN A O 1
ATOM 1275 N N . ALA A 1 177 ? 4.801 0.676 -1.757 1.00 95.69 177 ALA A N 1
ATOM 1276 C CA . ALA A 1 177 ? 6.115 1.170 -2.143 1.00 95.69 177 ALA A CA 1
ATOM 1277 C C . ALA A 1 177 ? 6.987 0.048 -2.727 1.00 95.69 177 ALA A C 1
ATOM 1279 O O . ALA A 1 177 ? 7.635 0.264 -3.740 1.00 95.69 177 ALA A O 1
ATOM 1280 N N . GLN A 1 178 ? 6.947 -1.158 -2.149 1.00 93.06 178 GLN A N 1
ATOM 1281 C CA . GLN A 1 178 ? 7.663 -2.332 -2.670 1.00 93.06 178 GLN A CA 1
ATOM 1282 C C . GLN A 1 178 ? 7.154 -2.796 -4.042 1.00 93.06 178 GLN A C 1
ATOM 1284 O O . GLN A 1 178 ? 7.941 -3.274 -4.844 1.00 93.06 178 GLN A O 1
ATOM 1289 N N . LEU A 1 179 ? 5.857 -2.651 -4.334 1.00 93.75 179 LEU A N 1
ATOM 1290 C CA . LEU A 1 179 ? 5.300 -2.969 -5.656 1.00 93.75 179 LEU A CA 1
ATOM 1291 C C . LEU A 1 179 ? 5.703 -1.948 -6.736 1.00 93.75 179 LEU A C 1
ATOM 1293 O O . LEU A 1 179 ? 5.668 -2.270 -7.920 1.00 93.75 179 LEU A O 1
ATOM 1297 N N . ALA A 1 180 ? 6.009 -0.713 -6.335 1.00 90.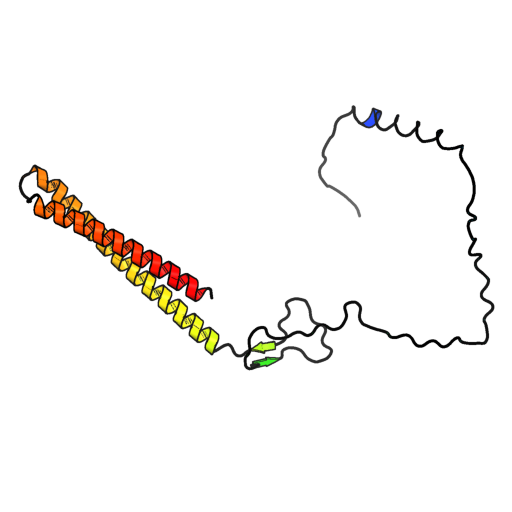00 180 ALA A N 1
ATOM 1298 C CA . ALA A 1 180 ? 6.410 0.360 -7.241 1.00 90.00 180 ALA A CA 1
ATOM 1299 C C . ALA A 1 180 ? 7.923 0.392 -7.529 1.00 90.00 180 ALA A C 1
ATOM 1301 O O . ALA A 1 180 ? 8.344 1.187 -8.371 1.00 90.00 180 ALA A O 1
ATOM 1302 N N . GLN A 1 181 ? 8.711 -0.418 -6.814 1.00 80.94 181 GLN A N 1
ATOM 1303 C CA . GLN A 1 181 ? 10.141 -0.630 -7.066 1.00 80.94 181 GLN A CA 1
ATOM 1304 C C . GLN A 1 181 ? 10.345 -1.512 -8.296 1.00 80.94 181 GLN A C 1
ATOM 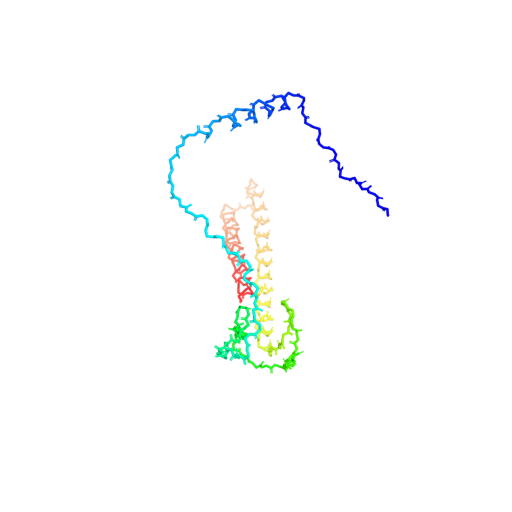1306 O O . GLN A 1 181 ? 11.290 -1.203 -9.054 1.00 80.94 181 GLN A O 1
#

Nearest PDB structures (foldseek):
  5nik-assembly1_D  TM=9.155E-01  e=2.838E-04  Escherichia coli K-12
  4dk0-assembly1_A  TM=8.916E-01  e=4.981E-04  Aggregatibacter actinomycetemcomitans
  3fpp-assembly1_A  TM=9.229E-01  e=1.055E-03  Escherichia coli
  2f1m-assembly2_D  TM=7.388E-01  e=2.076E-04  Escherichia coli
  2f1m-assembly1_B  TM=7.014E-01  e=1.616E-04  Escherichia coli

Mean predicted aligned error: 16.89 Å